Protein AF-X8DKA2-F1 (afdb_monomer_lite)

Structure (mmCIF, N/CA/C/O backbone):
data_AF-X8DKA2-F1
#
_entry.id   AF-X8DKA2-F1
#
loop_
_atom_site.group_PDB
_atom_site.id
_atom_site.type_symbol
_atom_site.label_atom_id
_atom_site.label_alt_id
_atom_site.label_comp_id
_atom_site.label_asym_id
_atom_site.label_entity_id
_atom_site.label_seq_id
_atom_site.pdbx_PDB_ins_code
_atom_site.Cartn_x
_atom_site.Cartn_y
_atom_site.Cartn_z
_atom_site.occupancy
_atom_site.B_iso_or_equiv
_atom_site.auth_seq_id
_atom_site.auth_comp_id
_atom_site.auth_asym_id
_atom_site.auth_atom_id
_atom_site.pdbx_PDB_model_num
ATOM 1 N N . MET A 1 1 ? -33.021 -3.475 -19.936 1.00 33.50 1 MET A N 1
ATOM 2 C CA . MET A 1 1 ? -32.962 -4.814 -19.317 1.00 33.50 1 MET A CA 1
ATOM 3 C C . MET A 1 1 ? -31.950 -4.747 -18.196 1.00 33.50 1 MET A C 1
ATOM 5 O O . MET A 1 1 ? -30.749 -4.706 -18.437 1.00 33.50 1 MET A O 1
ATOM 9 N N . ASP A 1 2 ? -32.489 -4.576 -16.997 1.00 37.44 2 ASP A N 1
ATOM 10 C CA . ASP A 1 2 ? -31.786 -4.347 -15.744 1.00 37.44 2 ASP A CA 1
ATOM 11 C C . ASP A 1 2 ? -30.852 -5.500 -15.390 1.00 37.44 2 ASP A C 1
ATOM 13 O O . ASP A 1 2 ? -31.272 -6.654 -15.352 1.00 37.44 2 ASP A O 1
ATOM 17 N N . ASN A 1 3 ? -29.599 -5.192 -15.051 1.00 30.30 3 ASN A N 1
ATOM 18 C CA . ASN A 1 3 ? -28.751 -6.140 -14.335 1.00 30.30 3 ASN A CA 1
ATOM 19 C C . ASN A 1 3 ? -28.216 -5.493 -13.056 1.00 30.30 3 ASN A C 1
ATOM 21 O O . ASN A 1 3 ? -27.060 -5.086 -12.933 1.00 30.30 3 ASN A O 1
ATOM 25 N N . CYS A 1 4 ? -29.140 -5.358 -12.106 1.00 29.28 4 CYS A N 1
ATOM 26 C CA . CYS A 1 4 ? -28.893 -5.007 -10.718 1.00 29.28 4 CYS A CA 1
ATOM 27 C C . CYS A 1 4 ? -28.077 -6.137 -10.062 1.00 29.28 4 CYS A C 1
ATOM 29 O O . CYS A 1 4 ? -28.626 -7.129 -9.578 1.00 29.28 4 CYS A O 1
ATOM 31 N N . MET A 1 5 ? -26.744 -6.018 -10.083 1.00 35.75 5 MET A N 1
ATOM 32 C CA . MET A 1 5 ? -25.854 -6.961 -9.405 1.00 35.75 5 MET A CA 1
ATOM 33 C C . MET A 1 5 ? -26.086 -6.910 -7.891 1.00 35.75 5 MET A C 1
ATOM 35 O O . MET A 1 5 ? -25.638 -5.997 -7.193 1.00 35.75 5 MET A O 1
ATOM 39 N N . ARG A 1 6 ? -26.736 -7.956 -7.371 1.00 33.06 6 ARG A N 1
ATOM 40 C CA . ARG A 1 6 ? -26.703 -8.332 -5.956 1.00 33.06 6 ARG A CA 1
ATOM 41 C C . ARG A 1 6 ? -25.248 -8.523 -5.522 1.00 33.06 6 ARG A C 1
ATOM 43 O O . ARG A 1 6 ? -24.623 -9.539 -5.807 1.00 33.06 6 ARG A O 1
ATOM 50 N N . LEU A 1 7 ? -24.722 -7.541 -4.797 1.00 35.91 7 LEU A N 1
ATOM 51 C CA . LEU A 1 7 ? -23.500 -7.676 -4.014 1.00 35.91 7 LEU A CA 1
ATOM 52 C C . LEU A 1 7 ? -23.783 -8.643 -2.858 1.00 35.91 7 LEU A C 1
ATOM 54 O O . LEU A 1 7 ? -24.445 -8.291 -1.882 1.00 35.91 7 LEU A O 1
ATOM 58 N N . SER A 1 8 ? -23.299 -9.876 -2.977 1.00 31.53 8 SER A N 1
ATOM 59 C CA . SER A 1 8 ? -23.297 -10.857 -1.894 1.00 31.53 8 SER A CA 1
ATOM 60 C C . SER A 1 8 ? -22.541 -10.288 -0.687 1.00 31.53 8 SER A C 1
ATOM 62 O O . SER A 1 8 ? -21.339 -10.021 -0.760 1.00 31.53 8 SER A O 1
ATOM 64 N N . ARG A 1 9 ? -23.263 -10.078 0.421 1.00 34.72 9 ARG A N 1
ATOM 65 C CA . ARG A 1 9 ? -22.723 -9.734 1.744 1.00 34.72 9 ARG A CA 1
ATOM 66 C C . ARG A 1 9 ? -21.756 -10.835 2.185 1.00 34.72 9 ARG A C 1
ATOM 68 O O . ARG A 1 9 ? -22.188 -11.859 2.698 1.00 34.72 9 ARG A O 1
ATOM 75 N N . VAL A 1 10 ? -20.454 -10.619 2.027 1.00 34.41 10 VAL A N 1
ATOM 76 C CA . VAL A 1 10 ? -19.468 -11.357 2.822 1.00 34.41 10 VAL A CA 1
ATOM 77 C C . VAL A 1 10 ? -19.514 -10.745 4.218 1.00 34.41 10 VAL A C 1
ATOM 79 O O . VAL A 1 10 ? -19.109 -9.598 4.414 1.00 34.41 10 VAL A O 1
ATOM 82 N N . ALA A 1 11 ? -20.098 -11.469 5.169 1.00 30.94 11 ALA A N 1
ATOM 83 C CA . ALA A 1 11 ? -20.058 -11.104 6.576 1.00 30.94 11 ALA A CA 1
ATOM 84 C C . ALA A 1 11 ? -18.625 -11.320 7.076 1.00 30.94 11 ALA A C 1
ATOM 86 O O . ALA A 1 11 ? -18.237 -12.429 7.426 1.00 30.94 11 ALA A O 1
ATOM 87 N N . VAL A 1 12 ? -17.812 -10.263 7.053 1.00 43.12 12 VAL A N 1
ATOM 88 C CA . VAL A 1 12 ? -16.503 -10.282 7.708 1.00 43.12 12 VAL A CA 1
ATOM 89 C C . VAL A 1 12 ? -16.760 -10.241 9.212 1.00 43.12 12 VAL A C 1
ATOM 91 O O . VAL A 1 12 ? -17.165 -9.214 9.761 1.00 43.12 12 VAL A O 1
ATOM 94 N N . MET A 1 13 ? -16.588 -11.386 9.868 1.00 31.92 13 MET A N 1
ATOM 95 C CA . MET A 1 13 ? -16.589 -11.501 11.321 1.00 31.92 13 MET A CA 1
ATOM 96 C C . MET A 1 13 ? -15.331 -10.794 11.840 1.00 31.92 13 MET A C 1
ATOM 98 O O . MET A 1 13 ? -14.225 -11.303 11.709 1.00 31.92 13 MET A O 1
ATOM 102 N N . LEU A 1 14 ? -15.494 -9.562 12.330 1.00 42.81 14 LEU A N 1
ATOM 103 C CA . LEU A 1 14 ? -14.400 -8.776 12.909 1.00 42.81 14 LEU A CA 1
ATOM 104 C C . LEU A 1 14 ? -14.089 -9.304 14.326 1.00 42.81 14 LEU A C 1
ATOM 106 O O . LEU A 1 14 ? -15.042 -9.357 15.122 1.00 42.81 14 LEU A O 1
ATOM 110 N N . PRO A 1 15 ? -12.829 -9.675 14.630 1.00 37.41 15 PRO A N 1
ATOM 111 C CA . PRO A 1 15 ? -12.414 -10.221 15.927 1.00 37.41 15 PRO A CA 1
ATOM 112 C C . PRO A 1 15 ? -12.551 -9.207 17.082 1.00 37.41 15 PRO A C 1
ATOM 114 O O . PRO A 1 15 ? -12.899 -8.042 16.865 1.00 37.41 15 PRO A O 1
ATOM 1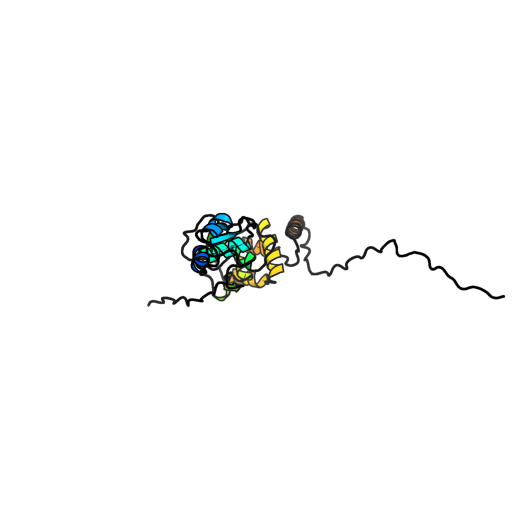17 N N . ALA A 1 16 ? -12.412 -9.703 18.316 1.00 43.16 16 ALA A N 1
ATOM 118 C CA . ALA A 1 16 ? -12.523 -8.938 19.559 1.00 43.16 16 ALA A CA 1
ATOM 119 C C . ALA A 1 16 ? -11.255 -8.102 19.786 1.00 43.16 16 ALA A C 1
ATOM 121 O O . ALA A 1 16 ? -10.154 -8.625 19.669 1.00 43.16 16 ALA A O 1
ATOM 122 N N . VAL A 1 17 ? -11.407 -6.816 20.117 1.00 48.72 17 VAL A N 1
ATOM 123 C CA . VAL A 1 17 ? -10.289 -5.860 20.195 1.00 48.72 17 VAL A CA 1
ATOM 124 C C . VAL A 1 17 ? -9.323 -6.235 21.331 1.00 48.72 17 VAL A C 1
ATOM 126 O O . VAL A 1 17 ? -9.557 -5.900 22.487 1.00 48.72 17 VAL A O 1
ATOM 129 N N . GLY A 1 18 ? -8.217 -6.906 20.999 1.00 39.66 18 GLY A N 1
ATOM 130 C CA . GLY A 1 18 ? -7.099 -7.191 21.901 1.00 39.66 18 GLY A CA 1
ATOM 131 C C . GLY A 1 18 ? -5.752 -7.082 21.178 1.00 39.66 18 GLY A C 1
ATOM 132 O O . GLY A 1 18 ? -5.619 -7.568 20.0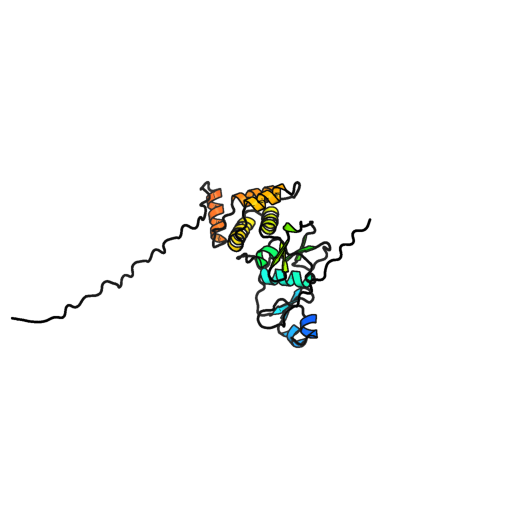59 1.00 39.66 18 GLY A O 1
ATOM 133 N N . GLY A 1 19 ? -4.773 -6.419 21.811 1.00 46.66 19 GLY A N 1
ATOM 134 C CA . GLY A 1 19 ? -3.342 -6.344 21.447 1.00 46.66 19 GLY A CA 1
ATOM 135 C C . GLY A 1 19 ? -2.981 -5.719 20.090 1.00 46.66 19 GLY A C 1
ATOM 136 O O . GLY A 1 19 ? -2.335 -4.674 20.040 1.00 46.66 19 GLY A O 1
ATOM 137 N N . ASP A 1 20 ? -3.438 -6.331 18.999 1.00 56.00 20 ASP A N 1
ATOM 138 C CA . ASP A 1 20 ? -3.003 -6.072 17.620 1.00 56.00 20 ASP A CA 1
ATOM 139 C C . ASP A 1 20 ? -4.164 -5.897 16.619 1.00 56.00 20 ASP A C 1
ATOM 141 O O . ASP A 1 20 ? -3.937 -5.648 15.433 1.00 56.00 20 ASP A O 1
ATOM 145 N N . ASP A 1 21 ? -5.418 -5.946 17.084 1.00 74.19 21 ASP A N 1
ATOM 146 C CA . ASP A 1 21 ? -6.636 -5.801 16.264 1.00 74.19 21 ASP A CA 1
ATOM 147 C C . ASP A 1 21 ? -6.987 -4.338 15.922 1.00 74.19 21 ASP A C 1
ATOM 149 O O . ASP A 1 21 ? -8.147 -3.920 15.877 1.00 74.19 21 ASP A O 1
ATOM 153 N N . TRP A 1 22 ? -5.967 -3.523 15.665 1.00 83.00 22 TRP A N 1
ATOM 154 C CA . TRP A 1 22 ? -6.112 -2.150 15.195 1.00 83.00 22 TRP A CA 1
ATOM 155 C C . TRP A 1 22 ? -5.598 -2.009 13.751 1.00 83.00 22 TRP A C 1
ATOM 157 O O . TRP A 1 22 ? -4.660 -2.688 13.321 1.00 83.00 22 TRP A O 1
ATOM 167 N N . PRO A 1 23 ? -6.195 -1.118 12.945 1.00 93.38 23 PRO A N 1
ATOM 168 C CA . PRO A 1 23 ? -7.286 -0.199 13.280 1.00 93.38 23 PRO A CA 1
ATOM 169 C C . PRO A 1 23 ? -8.643 -0.903 13.449 1.00 93.38 23 PRO A C 1
ATOM 171 O O . PRO A 1 23 ? -8.869 -1.945 12.842 1.00 93.38 23 PRO A O 1
ATOM 174 N N . PHE A 1 24 ? -9.560 -0.305 14.218 1.00 93.69 24 PHE A N 1
ATOM 175 C CA . PHE A 1 24 ? -10.912 -0.843 14.457 1.00 93.69 24 PHE A CA 1
ATOM 176 C C . PHE A 1 24 ? -12.007 0.232 14.379 1.00 93.69 24 PHE A C 1
ATOM 178 O O . PHE A 1 24 ? -11.736 1.435 14.342 1.00 93.69 24 PHE A O 1
ATOM 185 N N . LEU A 1 25 ? -13.270 -0.208 14.350 1.00 95.50 25 LEU A N 1
ATOM 186 C CA . LEU A 1 25 ? -14.445 0.666 14.326 1.00 95.50 25 LEU A CA 1
ATOM 187 C C . LEU A 1 25 ? -14.895 1.031 15.748 1.00 95.50 25 LEU A C 1
ATOM 189 O O . LEU A 1 25 ? -15.423 0.178 16.460 1.00 95.50 25 LEU A O 1
ATOM 193 N N . GLY A 1 26 ? -14.772 2.306 16.130 1.00 93.56 26 GLY A N 1
ATOM 194 C CA . GLY A 1 26 ? -15.030 2.771 17.504 1.00 93.56 26 GLY A CA 1
ATOM 195 C C . GLY A 1 26 ? -16.437 2.436 18.006 1.00 93.56 26 GLY A C 1
ATOM 196 O O . GLY A 1 26 ? -16.596 1.756 19.014 1.00 93.56 26 GLY A O 1
ATOM 197 N N . ARG A 1 27 ? -17.475 2.800 17.239 1.00 93.75 27 ARG A N 1
ATOM 198 C CA . ARG A 1 27 ? -18.880 2.480 17.568 1.00 93.75 27 ARG A CA 1
ATOM 199 C C . ARG A 1 27 ? -19.141 0.986 17.743 1.00 93.75 27 ARG A C 1
ATOM 201 O O . ARG A 1 27 ? -20.010 0.609 18.518 1.00 93.75 27 ARG A O 1
ATOM 208 N N . GLN A 1 28 ? -18.454 0.137 16.980 1.00 93.38 28 GLN A N 1
ATOM 209 C CA . GLN A 1 28 ? -18.655 -1.306 17.067 1.00 93.38 28 GLN A CA 1
ATOM 210 C C . GLN A 1 28 ? -17.990 -1.878 18.318 1.00 93.38 28 GLN A C 1
ATOM 212 O O . GLN A 1 28 ? -18.618 -2.697 18.979 1.00 93.38 28 GLN A O 1
ATOM 217 N N . ALA A 1 29 ? -16.774 -1.428 18.634 1.00 92.38 29 ALA A N 1
ATOM 218 C CA . ALA A 1 29 ? -16.045 -1.838 19.830 1.00 92.38 29 ALA A CA 1
ATOM 219 C C . ALA A 1 29 ? -16.788 -1.415 21.111 1.00 92.38 29 ALA A C 1
ATOM 221 O O . ALA A 1 29 ? -17.024 -2.245 21.983 1.00 92.38 29 ALA A O 1
ATOM 222 N N . VAL A 1 30 ? -17.285 -0.172 21.163 1.00 93.69 30 VAL A N 1
ATOM 223 C CA . VAL A 1 30 ? -18.099 0.322 22.291 1.00 93.69 30 VAL A CA 1
ATOM 224 C C . VAL A 1 30 ? -19.399 -0.466 22.435 1.00 93.69 30 VAL A C 1
ATOM 226 O O . VAL A 1 30 ? -19.721 -0.941 23.518 1.00 93.69 30 VAL A O 1
ATOM 229 N N . ARG A 1 31 ? -20.136 -0.685 21.337 1.00 93.81 31 ARG A N 1
ATOM 230 C CA . ARG A 1 31 ? -21.397 -1.446 21.374 1.00 93.81 31 ARG A CA 1
ATOM 231 C C . ARG A 1 31 ? -21.205 -2.900 21.822 1.00 93.81 31 ARG A C 1
ATOM 233 O O . ARG A 1 31 ? -22.138 -3.491 22.351 1.00 93.81 31 ARG A O 1
ATOM 240 N N . ARG A 1 32 ? -20.039 -3.495 21.554 1.00 91.81 32 ARG A N 1
ATOM 241 C CA . ARG A 1 32 ? -19.695 -4.858 21.988 1.00 91.81 32 ARG A CA 1
ATOM 242 C C . ARG A 1 32 ? -19.234 -4.930 23.445 1.00 91.81 32 ARG A C 1
ATOM 244 O O . ARG A 1 32 ? -19.197 -6.026 23.985 1.00 91.81 32 ARG A O 1
ATOM 251 N N . GLY A 1 33 ? -18.925 -3.793 24.068 1.00 90.88 33 GLY A N 1
ATOM 252 C CA . GLY A 1 33 ? -18.338 -3.743 25.405 1.00 90.88 33 GLY A CA 1
ATOM 253 C C . GLY A 1 33 ? -16.837 -4.047 25.433 1.00 90.88 33 GLY A C 1
ATOM 254 O O . GLY A 1 33 ? -16.290 -4.202 26.518 1.00 90.88 33 GLY A O 1
ATOM 255 N N . ASP A 1 34 ? -16.168 -4.103 24.273 1.00 90.06 34 ASP A N 1
ATOM 256 C CA . ASP A 1 34 ? -14.724 -4.375 24.183 1.00 90.06 34 ASP A CA 1
ATOM 257 C C . ASP A 1 34 ? -13.908 -3.226 24.812 1.00 90.06 34 ASP A C 1
ATOM 259 O O . ASP A 1 34 ? -12.857 -3.441 25.411 1.00 90.06 34 ASP A O 1
ATOM 263 N N . ILE A 1 35 ? -14.408 -1.991 24.673 1.00 90.69 35 ILE A N 1
ATOM 264 C CA . ILE A 1 35 ? -13.863 -0.763 25.266 1.00 90.69 35 ILE A CA 1
ATOM 265 C C . ILE A 1 35 ? -15.009 0.189 25.629 1.00 90.69 35 ILE A C 1
ATOM 267 O O . ILE A 1 35 ? -16.042 0.217 24.960 1.00 90.69 35 ILE A O 1
ATOM 271 N N . SER A 1 36 ? -14.819 1.021 26.648 1.00 92.75 36 SER A N 1
ATOM 272 C CA . SER A 1 36 ? -15.740 2.118 26.977 1.00 92.75 36 SER A CA 1
ATOM 273 C C . SER A 1 36 ? -15.510 3.357 26.101 1.00 92.75 36 SER A C 1
ATOM 275 O O . SER A 1 36 ? -14.445 3.527 25.503 1.00 92.75 36 SER A O 1
ATOM 277 N N . GLU A 1 37 ? -16.488 4.268 26.057 1.00 92.19 37 GLU A N 1
ATOM 278 C CA . GLU A 1 37 ? -16.333 5.572 25.386 1.00 92.19 37 GLU A CA 1
ATOM 279 C C . GLU A 1 37 ? -15.181 6.390 25.985 1.00 92.19 37 GLU A C 1
ATOM 281 O O . GLU A 1 37 ? -14.384 6.968 25.248 1.00 92.19 37 GLU A O 1
ATOM 286 N N . TYR A 1 38 ? -15.029 6.350 27.313 1.00 92.38 38 TYR A N 1
ATOM 287 C CA . TYR A 1 38 ? -13.921 6.999 28.012 1.00 92.38 38 TYR A CA 1
ATOM 288 C C . TYR A 1 38 ? -12.558 6.437 27.580 1.00 92.38 38 TYR A C 1
ATOM 290 O O . TYR A 1 38 ? -11.641 7.200 27.283 1.00 92.38 38 TYR A O 1
ATOM 298 N N . GLN A 1 39 ? -12.419 5.108 27.487 1.00 91.56 39 GLN A N 1
ATOM 299 C CA . GLN A 1 39 ? -11.187 4.482 26.986 1.00 91.56 39 GLN A CA 1
ATOM 300 C C . GLN A 1 39 ? -10.917 4.855 25.525 1.00 91.56 39 GLN A C 1
ATOM 302 O O . GLN A 1 39 ? -9.777 5.155 25.173 1.00 91.56 39 GLN A O 1
ATOM 307 N N . LEU A 1 40 ? -11.953 4.889 24.678 1.00 92.38 40 LEU A N 1
ATOM 308 C CA . LEU A 1 40 ? -11.833 5.296 23.277 1.00 92.38 40 LEU A CA 1
ATOM 309 C C . LEU A 1 40 ? -11.261 6.717 23.144 1.00 92.38 40 LEU A C 1
ATOM 311 O O . LEU A 1 40 ? -10.393 6.951 22.305 1.00 92.38 40 LEU A O 1
ATOM 315 N N . GLU A 1 41 ? -11.717 7.654 23.972 1.00 92.38 41 GLU A N 1
ATOM 316 C CA . GLU A 1 41 ? -11.229 9.037 23.977 1.00 92.38 41 GLU A CA 1
ATOM 317 C C . GLU A 1 41 ? -9.825 9.167 24.588 1.00 92.38 41 GLU A C 1
ATOM 319 O O . GLU A 1 41 ? -8.961 9.885 24.064 1.00 92.38 41 GLU A O 1
ATOM 324 N N . LYS A 1 42 ? -9.571 8.455 25.688 1.00 93.00 42 LYS A N 1
ATOM 325 C CA . LYS A 1 42 ? -8.316 8.536 26.437 1.00 93.00 42 LYS A CA 1
ATOM 326 C C . LYS A 1 42 ? -7.149 7.895 25.691 1.00 93.00 42 LYS A C 1
ATOM 328 O O . LYS A 1 42 ? -6.114 8.547 25.530 1.00 93.00 42 LYS A O 1
ATOM 333 N N . ASP A 1 43 ? -7.325 6.678 25.185 1.00 92.62 43 ASP A N 1
ATOM 334 C CA . ASP A 1 43 ? -6.216 5.819 24.749 1.00 92.62 43 ASP A CA 1
ATOM 335 C C . ASP A 1 43 ? -6.068 5.739 23.220 1.00 92.62 43 ASP A C 1
ATOM 337 O O . ASP A 1 43 ? -5.005 5.369 22.712 1.00 92.62 43 ASP A O 1
ATOM 341 N N . TYR A 1 44 ? -7.090 6.155 22.463 1.00 94.88 44 TYR A N 1
ATOM 342 C CA . TYR A 1 44 ? -7.121 6.024 21.004 1.00 94.88 44 TYR A CA 1
ATOM 343 C C . TYR A 1 44 ? -7.280 7.369 20.287 1.00 94.88 44 TYR A C 1
ATOM 345 O O . TYR A 1 44 ? -7.795 8.348 20.820 1.00 94.88 44 TYR A O 1
ATOM 353 N N . ARG A 1 45 ? -6.824 7.426 19.034 1.00 94.69 45 ARG A N 1
ATOM 354 C CA . ARG A 1 45 ? -7.035 8.558 18.120 1.00 94.69 45 ARG A CA 1
ATOM 355 C C . ARG A 1 45 ? -7.754 8.099 16.863 1.00 94.69 45 ARG A C 1
ATOM 357 O O . ARG A 1 45 ? -7.506 7.002 16.360 1.00 94.69 45 ARG A O 1
ATOM 364 N N . ALA A 1 46 ? -8.619 8.957 16.335 1.00 94.56 46 ALA A N 1
ATOM 365 C CA . ALA A 1 46 ? -9.278 8.704 15.065 1.00 94.56 46 ALA A CA 1
ATOM 366 C C . ALA A 1 46 ? -8.300 8.929 13.900 1.00 94.56 46 ALA A C 1
ATOM 368 O O . ALA A 1 46 ? -7.675 9.982 13.807 1.00 94.56 46 ALA A O 1
ATOM 369 N N . VAL A 1 47 ? -8.195 7.949 12.999 1.00 94.19 47 VAL A N 1
ATOM 370 C CA . VAL A 1 47 ? -7.496 8.092 11.705 1.00 94.19 47 VAL A CA 1
ATOM 371 C C . VAL A 1 47 ? -8.465 8.623 10.653 1.00 94.19 47 VAL A C 1
ATOM 373 O O . VAL A 1 47 ? -8.160 9.546 9.908 1.00 94.19 47 VAL A O 1
ATOM 376 N N . TYR A 1 48 ? -9.670 8.054 10.636 1.00 94.50 48 TYR A N 1
ATOM 377 C CA . TYR A 1 48 ? -10.807 8.501 9.840 1.00 94.50 48 TYR A CA 1
ATOM 378 C C . TYR A 1 48 ? -12.057 8.479 10.716 1.00 94.50 48 TYR A C 1
ATOM 380 O O . TYR A 1 48 ? -12.047 7.944 11.827 1.00 94.50 48 TYR A O 1
ATOM 388 N N . ARG A 1 49 ? -13.173 9.022 10.215 1.00 92.81 49 ARG A N 1
ATOM 389 C CA . ARG A 1 49 ? -14.443 8.999 10.951 1.00 92.81 49 ARG A CA 1
ATOM 390 C C . ARG A 1 49 ? -14.779 7.571 11.397 1.00 92.81 49 ARG A C 1
ATOM 392 O O . ARG A 1 49 ? -14.944 6.691 10.556 1.00 92.81 49 ARG A O 1
ATOM 399 N N . ASN A 1 50 ? -14.942 7.389 12.708 1.00 94.56 50 ASN A N 1
ATOM 400 C CA . ASN A 1 50 ? -15.250 6.114 13.360 1.00 94.56 50 ASN A CA 1
ATOM 401 C C . ASN A 1 50 ? -14.162 5.021 13.240 1.00 94.56 50 ASN A C 1
ATOM 403 O O . ASN A 1 50 ? -14.452 3.867 13.536 1.00 94.56 50 ASN A O 1
ATOM 407 N N . VAL A 1 51 ? -12.933 5.347 12.828 1.00 96.25 51 VAL A N 1
ATOM 408 C CA . VAL A 1 51 ? -11.825 4.385 12.714 1.00 96.25 51 VAL A CA 1
ATOM 409 C C . VAL A 1 51 ? -10.674 4.819 13.608 1.00 96.25 51 VAL A C 1
ATOM 411 O O . VAL A 1 51 ? -10.137 5.911 13.420 1.00 96.25 51 VAL A O 1
ATOM 414 N N . TYR A 1 52 ? -10.290 3.964 14.550 1.00 95.19 52 TYR A N 1
ATOM 415 C CA . TYR A 1 52 ? -9.385 4.315 15.641 1.00 95.19 52 TYR A CA 1
ATOM 416 C C . TYR A 1 52 ? -8.133 3.443 15.676 1.00 95.19 52 TYR A C 1
ATOM 418 O O . TYR A 1 52 ? -8.150 2.281 15.265 1.00 95.19 52 TYR A O 1
ATOM 426 N N . VAL A 1 53 ? -7.053 4.037 16.182 1.00 94.50 53 VAL A N 1
ATOM 427 C CA . VAL A 1 53 ? -5.775 3.383 16.498 1.00 94.50 53 VAL A CA 1
ATOM 428 C C . VAL A 1 53 ? -5.283 3.844 17.874 1.00 94.50 53 VAL A C 1
ATOM 430 O O . VAL A 1 53 ? -5.636 4.955 18.283 1.00 94.50 53 VAL A O 1
ATOM 433 N N . PRO A 1 54 ? -4.463 3.050 18.583 1.00 93.25 54 PRO A N 1
ATOM 434 C CA . PRO A 1 54 ? -3.831 3.489 19.827 1.00 93.25 54 PRO A CA 1
ATOM 435 C C . PRO A 1 54 ? -3.003 4.766 19.624 1.00 93.25 54 PRO A C 1
ATOM 437 O O . PRO A 1 54 ? -2.326 4.916 18.601 1.00 93.25 54 PRO A O 1
ATOM 440 N N . LYS A 1 55 ? -3.031 5.697 20.587 1.00 91.75 55 LYS A N 1
ATOM 441 C CA . LYS A 1 55 ? -2.298 6.977 20.487 1.00 91.75 55 LYS A CA 1
ATOM 442 C C . LYS A 1 55 ? -0.781 6.792 20.426 1.00 91.75 55 LYS A C 1
ATOM 444 O O . LYS A 1 55 ? -0.104 7.576 19.766 1.00 91.75 55 LYS A O 1
ATOM 449 N N . GLN A 1 56 ? -0.269 5.762 21.092 1.00 87.81 56 GLN A N 1
ATOM 450 C CA . GLN A 1 56 ? 1.161 5.498 21.246 1.00 87.81 56 GLN A CA 1
ATOM 451 C C . GLN A 1 56 ? 1.774 4.819 20.012 1.00 87.81 56 GLN A C 1
ATOM 453 O O . GLN A 1 56 ? 2.992 4.830 19.863 1.00 87.81 56 GLN A O 1
ATOM 458 N N . GLN A 1 57 ? 0.953 4.252 19.118 1.00 85.12 57 GLN A N 1
ATOM 459 C CA . GLN A 1 57 ? 1.450 3.505 17.964 1.00 85.12 57 GLN A CA 1
ATOM 460 C C . GLN A 1 57 ? 1.625 4.404 16.730 1.00 85.12 57 GLN A C 1
ATOM 462 O O . GLN A 1 57 ? 0.682 5.116 16.347 1.00 85.12 57 GLN A O 1
ATOM 467 N N . PRO A 1 58 ? 2.796 4.380 16.062 1.00 86.38 58 PRO A N 1
ATOM 468 C CA . PRO A 1 58 ? 2.985 5.098 14.810 1.00 86.38 58 PRO A CA 1
ATOM 469 C C . PRO A 1 58 ? 2.076 4.518 13.721 1.00 86.38 58 PRO A C 1
ATOM 471 O O . PRO A 1 58 ? 1.852 3.309 13.634 1.00 86.38 58 PRO A O 1
ATOM 474 N N . LEU A 1 59 ? 1.539 5.389 12.866 1.00 90.12 59 LEU A N 1
ATOM 475 C CA . LEU A 1 59 ? 0.768 4.945 11.711 1.00 90.12 59 LEU A CA 1
ATOM 476 C C . LEU A 1 59 ? 1.728 4.415 10.654 1.00 90.12 59 LEU A C 1
ATOM 478 O O . LEU A 1 59 ? 2.535 5.175 10.143 1.00 90.12 59 LEU A O 1
ATOM 482 N N . SER A 1 60 ? 1.617 3.132 10.312 1.00 94.19 60 SER A N 1
ATOM 483 C CA . SER A 1 60 ? 2.282 2.555 9.140 1.00 94.19 60 SER A CA 1
ATOM 484 C C . SER A 1 60 ? 1.406 2.691 7.886 1.00 94.19 60 SER A C 1
ATOM 486 O O . SER A 1 60 ? 0.185 2.857 7.987 1.00 94.19 60 SER A O 1
ATOM 488 N N . ALA A 1 61 ? 1.995 2.530 6.695 1.00 95.69 61 ALA A N 1
ATOM 489 C CA . ALA A 1 61 ? 1.234 2.452 5.443 1.00 95.69 61 ALA A CA 1
ATOM 490 C C . ALA A 1 61 ? 0.182 1.322 5.474 1.00 95.69 61 ALA A C 1
ATOM 492 O O . ALA A 1 61 ? -0.943 1.502 5.008 1.00 95.69 61 ALA A O 1
ATOM 493 N N . LEU A 1 62 ? 0.512 0.181 6.093 1.00 95.81 62 LEU A N 1
ATOM 494 C CA . LEU A 1 62 ? -0.412 -0.941 6.277 1.00 95.81 62 LEU A CA 1
ATOM 495 C C . LEU A 1 62 ? -1.581 -0.564 7.194 1.00 95.81 62 LEU A C 1
ATOM 497 O O . LEU A 1 62 ? -2.739 -0.817 6.861 1.00 95.81 62 LEU A O 1
ATOM 501 N N . THR A 1 63 ? -1.297 0.075 8.329 1.00 95.25 63 THR A N 1
ATOM 502 C CA . THR A 1 63 ? -2.323 0.543 9.271 1.00 95.25 63 THR A CA 1
ATOM 503 C C . THR A 1 63 ? -3.246 1.560 8.603 1.00 95.25 63 THR A C 1
ATOM 505 O O . THR A 1 63 ? -4.466 1.454 8.724 1.00 95.25 63 THR A O 1
ATOM 508 N N . ARG A 1 64 ? -2.693 2.506 7.836 1.00 96.31 64 ARG A N 1
ATOM 509 C CA . ARG A 1 64 ? -3.467 3.511 7.095 1.00 96.31 64 ARG A CA 1
ATOM 510 C C . ARG A 1 64 ? -4.350 2.869 6.019 1.00 96.31 64 ARG A C 1
ATOM 512 O O . ARG A 1 64 ? -5.531 3.200 5.918 1.00 96.31 64 ARG A O 1
ATOM 519 N N . ALA A 1 65 ? -3.824 1.889 5.283 1.00 96.81 65 ALA A N 1
ATOM 520 C CA . ALA A 1 65 ? -4.578 1.120 4.294 1.00 96.81 65 ALA A CA 1
ATOM 521 C C . ALA A 1 65 ? -5.754 0.352 4.926 1.00 96.81 65 ALA A C 1
ATOM 523 O O . ALA A 1 65 ? -6.893 0.459 4.463 1.00 96.81 65 ALA A O 1
ATOM 524 N N . ARG A 1 66 ? -5.513 -0.362 6.036 1.00 96.44 66 ARG A N 1
ATOM 525 C CA . ARG A 1 66 ? -6.564 -1.049 6.809 1.00 96.44 66 ARG A CA 1
ATOM 526 C C . ARG A 1 66 ? -7.622 -0.069 7.317 1.00 96.44 66 ARG A C 1
ATOM 528 O O . ARG A 1 66 ? -8.817 -0.336 7.196 1.00 96.44 66 ARG A O 1
ATOM 535 N N . ALA A 1 67 ? -7.195 1.087 7.824 1.00 96.06 67 ALA A N 1
ATOM 536 C CA . ALA A 1 67 ? -8.095 2.105 8.351 1.00 96.06 67 ALA A CA 1
ATOM 537 C C . ALA A 1 67 ? -9.015 2.656 7.254 1.00 96.06 67 ALA A C 1
ATOM 539 O O . ALA A 1 67 ? -10.220 2.801 7.462 1.00 96.06 67 ALA A O 1
ATOM 540 N N . ALA A 1 68 ? -8.470 2.907 6.063 1.00 96.19 68 ALA A N 1
ATOM 541 C CA . ALA A 1 68 ? -9.232 3.395 4.920 1.00 96.19 68 ALA A CA 1
ATOM 542 C C . ALA A 1 68 ? -10.224 2.342 4.399 1.00 96.19 68 ALA A C 1
ATOM 544 O O . ALA A 1 68 ? -11.357 2.672 4.036 1.00 96.19 68 ALA A O 1
ATOM 545 N N . TRP A 1 69 ? -9.840 1.063 4.414 1.00 96.56 69 TRP A N 1
ATOM 546 C CA . TRP A 1 69 ? -10.742 -0.034 4.072 1.00 96.56 69 TRP A CA 1
ATOM 547 C C . TRP A 1 69 ? -11.914 -0.147 5.059 1.00 96.56 69 TRP A C 1
ATOM 549 O O . TRP A 1 69 ? -13.068 -0.221 4.624 1.00 96.56 69 TRP A O 1
ATOM 559 N N . LEU A 1 70 ? -11.658 -0.060 6.370 1.00 95.94 70 LEU A N 1
ATOM 560 C CA . LEU A 1 70 ? -12.710 -0.027 7.396 1.00 95.94 70 LEU A CA 1
ATOM 561 C C . LEU A 1 70 ? -13.620 1.194 7.252 1.00 95.94 70 LEU A C 1
ATOM 563 O O . LEU A 1 70 ? -14.842 1.055 7.293 1.00 95.94 70 LEU A O 1
ATOM 567 N N . TRP A 1 71 ? -13.043 2.373 7.008 1.00 95.06 71 TRP A N 1
ATOM 568 C CA . TRP A 1 71 ? -13.800 3.598 6.738 1.00 95.06 71 TRP A CA 1
ATOM 569 C C . TRP A 1 71 ? -14.734 3.437 5.529 1.00 95.06 71 TRP A C 1
ATOM 571 O O . TRP A 1 71 ? -15.871 3.907 5.548 1.00 95.06 71 TRP A O 1
ATOM 581 N N . SER A 1 72 ? -14.301 2.699 4.501 1.00 93.94 72 SER A N 1
ATOM 582 C CA . SER A 1 72 ? -15.127 2.380 3.329 1.00 93.94 72 SER A CA 1
ATOM 583 C C . SER A 1 72 ? -16.269 1.385 3.609 1.00 93.94 72 SER A C 1
ATOM 585 O O . SER A 1 72 ? -17.008 1.013 2.693 1.00 93.94 72 SER A O 1
ATOM 587 N N . GLY A 1 73 ? -16.405 0.917 4.854 1.00 92.62 73 GLY A N 1
ATOM 588 C CA . GLY A 1 73 ? -17.356 -0.114 5.259 1.00 92.62 73 GLY A CA 1
ATOM 589 C C . GLY A 1 73 ? -16.960 -1.517 4.799 1.00 92.62 73 GLY A C 1
ATOM 590 O O . GLY A 1 73 ? -17.838 -2.357 4.610 1.00 92.62 73 GLY A O 1
ATOM 591 N N . GLY A 1 74 ? -15.669 -1.753 4.546 1.00 92.50 74 GLY A N 1
ATOM 592 C CA . GLY A 1 74 ? -15.138 -3.045 4.107 1.00 92.50 74 GLY A CA 1
ATOM 593 C C . GLY A 1 74 ? -15.463 -3.426 2.657 1.00 92.50 74 GLY A C 1
ATOM 594 O O . GLY A 1 74 ? -15.335 -4.589 2.280 1.00 92.50 74 GLY A O 1
ATOM 595 N N . ARG A 1 75 ? -15.921 -2.473 1.831 1.00 91.00 75 ARG A N 1
ATOM 596 C CA . ARG A 1 75 ? -16.399 -2.745 0.459 1.00 91.00 75 ARG A CA 1
ATOM 597 C C . ARG A 1 75 ? -15.459 -2.260 -0.637 1.00 91.00 75 ARG A C 1
ATOM 599 O O . ARG A 1 75 ? -15.527 -2.777 -1.751 1.00 91.00 75 ARG A O 1
ATOM 606 N N . ALA A 1 76 ? -14.626 -1.258 -0.360 1.00 94.38 76 ALA A N 1
ATOM 607 C CA . ALA A 1 76 ? -13.672 -0.773 -1.349 1.00 94.38 76 ALA A CA 1
ATOM 608 C C . ALA A 1 76 ? -12.576 -1.814 -1.610 1.00 94.38 76 ALA A C 1
ATOM 610 O O . ALA A 1 76 ? -12.294 -2.670 -0.771 1.00 94.38 76 ALA A O 1
ATOM 611 N N . THR A 1 77 ? -11.954 -1.718 -2.782 1.00 97.31 77 THR A N 1
ATOM 612 C CA . THR A 1 77 ? -10.759 -2.504 -3.110 1.00 97.31 77 THR A CA 1
ATOM 613 C C . THR A 1 77 ? -9.535 -1.615 -2.920 1.00 97.31 77 THR A C 1
ATOM 615 O O . THR A 1 77 ? -9.491 -0.532 -3.500 1.00 97.31 77 THR A O 1
ATOM 618 N N . LEU A 1 78 ? -8.568 -2.024 -2.096 1.00 98.00 78 LEU A N 1
ATOM 619 C CA . LEU A 1 78 ? -7.304 -1.291 -1.971 1.00 98.00 78 LEU A CA 1
ATOM 620 C C . LEU A 1 78 ? -6.512 -1.395 -3.276 1.00 98.00 78 LEU A C 1
ATOM 622 O O . LEU A 1 78 ? -6.520 -2.443 -3.920 1.00 98.00 78 LEU A O 1
ATOM 626 N N . THR A 1 79 ? -5.802 -0.330 -3.634 1.00 97.88 79 THR A N 1
ATOM 627 C CA . THR A 1 79 ? -4.964 -0.266 -4.840 1.00 97.88 79 THR A CA 1
ATOM 628 C C . THR A 1 79 ? -3.627 0.406 -4.532 1.00 97.88 79 THR A C 1
ATOM 630 O O . THR A 1 79 ? -3.438 0.914 -3.425 1.00 97.88 79 THR A O 1
ATOM 633 N N . GLY A 1 80 ? -2.698 0.419 -5.492 1.00 96.94 80 GLY A N 1
ATOM 634 C CA . GLY A 1 80 ? -1.468 1.215 -5.407 1.00 96.94 80 GLY A CA 1
ATOM 635 C C . GLY A 1 80 ? -0.658 0.921 -4.142 1.00 96.94 80 GLY A C 1
ATOM 636 O O . GLY A 1 80 ? -0.493 -0.241 -3.764 1.00 96.94 80 GLY A O 1
ATOM 637 N N . LEU A 1 81 ? -0.195 1.964 -3.450 1.00 97.88 81 LEU A N 1
ATOM 638 C CA . LEU A 1 81 ? 0.622 1.803 -2.240 1.00 97.88 81 LEU A CA 1
ATOM 639 C C . LEU A 1 81 ? -0.135 1.116 -1.093 1.00 97.88 81 LEU A C 1
ATOM 641 O O . LEU A 1 81 ? 0.467 0.403 -0.294 1.00 97.88 81 LEU A O 1
ATOM 645 N N . SER A 1 82 ? -1.461 1.265 -1.023 1.00 98.31 82 SER A N 1
ATOM 646 C CA . SER A 1 82 ? -2.275 0.583 -0.007 1.00 98.31 82 SER A CA 1
ATOM 647 C C . SER A 1 82 ? -2.405 -0.916 -0.256 1.00 98.31 82 SER A C 1
ATOM 649 O O . SER A 1 82 ? -2.335 -1.697 0.691 1.00 98.31 82 SER A O 1
ATOM 651 N N . ALA A 1 83 ? -2.556 -1.335 -1.515 1.00 98.31 83 ALA A N 1
ATOM 652 C CA . ALA A 1 83 ? -2.508 -2.755 -1.858 1.00 98.31 83 ALA A CA 1
ATOM 653 C C . ALA A 1 83 ? -1.105 -3.330 -1.631 1.00 98.31 83 ALA A C 1
ATOM 655 O O . ALA A 1 83 ? -0.986 -4.393 -1.028 1.00 98.31 83 ALA A O 1
ATOM 656 N N . ALA A 1 84 ? -0.053 -2.602 -2.023 1.00 98.38 84 ALA A N 1
ATOM 657 C CA . ALA A 1 84 ? 1.336 -2.997 -1.786 1.00 98.38 84 ALA A CA 1
ATOM 658 C C . ALA A 1 84 ? 1.620 -3.224 -0.291 1.00 98.38 84 ALA A C 1
ATOM 660 O O . ALA A 1 84 ? 2.198 -4.241 0.085 1.00 98.38 84 ALA A O 1
ATOM 661 N N . ALA A 1 85 ? 1.122 -2.342 0.583 1.00 98.00 85 ALA A N 1
ATOM 662 C CA . ALA A 1 85 ? 1.268 -2.503 2.028 1.00 98.00 85 ALA A CA 1
ATOM 663 C C . ALA A 1 85 ? 0.636 -3.809 2.541 1.00 98.00 85 ALA A C 1
ATOM 665 O O . ALA A 1 85 ? 1.243 -4.520 3.338 1.00 98.00 85 ALA A O 1
ATOM 666 N N . VAL A 1 86 ? -0.565 -4.159 2.062 1.00 97.88 86 VAL A N 1
ATOM 667 C CA . VAL A 1 86 ? -1.235 -5.423 2.428 1.00 97.88 86 VAL A CA 1
ATOM 668 C C . VAL A 1 86 ? -0.538 -6.645 1.824 1.00 97.88 86 VAL A C 1
ATOM 670 O O . VAL A 1 86 ? -0.569 -7.717 2.424 1.00 97.88 86 VAL A O 1
ATOM 673 N N . LEU A 1 87 ? 0.120 -6.490 0.675 1.00 98.06 87 LEU A N 1
ATOM 674 C CA . LEU A 1 87 ? 0.950 -7.521 0.044 1.00 98.06 87 LEU A CA 1
ATOM 675 C C . LEU A 1 87 ? 2.312 -7.719 0.732 1.00 98.06 87 LEU A C 1
ATOM 677 O O . LEU A 1 87 ? 3.067 -8.589 0.312 1.00 98.06 87 LEU A O 1
ATOM 681 N N . GLY A 1 88 ? 2.625 -6.951 1.780 1.00 96.81 88 GLY A N 1
ATOM 682 C CA . GLY A 1 88 ? 3.872 -7.086 2.535 1.00 96.81 88 GLY A CA 1
ATOM 683 C C . GLY A 1 88 ? 5.048 -6.300 1.954 1.00 96.81 88 GLY A C 1
ATOM 684 O O . GLY A 1 88 ? 6.188 -6.522 2.360 1.00 96.81 88 GLY A O 1
ATOM 685 N N . THR A 1 89 ? 4.801 -5.371 1.026 1.00 97.56 89 THR A N 1
ATOM 686 C CA . THR A 1 89 ? 5.842 -4.482 0.501 1.00 97.56 89 THR A CA 1
ATOM 687 C C . THR A 1 89 ? 6.422 -3.621 1.622 1.00 97.56 89 THR A C 1
ATOM 689 O O . THR A 1 89 ? 5.702 -2.900 2.318 1.00 97.56 89 THR A O 1
ATOM 692 N N . LYS A 1 90 ? 7.743 -3.694 1.790 1.00 94.88 90 LYS A N 1
ATOM 693 C CA . LYS A 1 90 ? 8.492 -2.924 2.790 1.00 94.88 90 LYS A CA 1
ATOM 694 C C . LYS A 1 90 ? 8.767 -1.497 2.305 1.00 94.88 90 LYS A C 1
ATOM 696 O O . LYS A 1 90 ? 8.630 -1.190 1.123 1.00 94.88 90 LYS A O 1
ATOM 701 N N . TRP A 1 91 ? 9.205 -0.642 3.231 1.00 94.56 91 TRP A N 1
ATOM 702 C CA . TRP A 1 91 ? 9.736 0.700 2.936 1.00 94.56 91 TRP A CA 1
ATOM 703 C C . TRP A 1 91 ? 8.746 1.664 2.274 1.00 94.56 91 TRP A C 1
ATOM 705 O O . TRP A 1 91 ? 9.132 2.563 1.526 1.00 94.56 91 TRP A O 1
ATOM 715 N N . LEU A 1 92 ? 7.460 1.481 2.561 1.00 96.50 92 LEU A N 1
ATOM 716 C CA . LEU A 1 92 ? 6.416 2.395 2.130 1.00 96.50 92 LEU A CA 1
ATOM 717 C C . LEU A 1 92 ? 6.371 3.608 3.055 1.00 96.50 92 LEU A C 1
ATOM 719 O O . LEU A 1 92 ? 6.422 3.463 4.276 1.00 96.50 92 LEU A O 1
ATOM 723 N N . ASP A 1 93 ? 6.245 4.789 2.458 1.00 94.31 93 ASP A N 1
ATOM 724 C CA . ASP A 1 93 ? 6.076 6.037 3.191 1.00 94.31 93 ASP A CA 1
ATOM 725 C C . ASP A 1 93 ? 4.770 5.995 4.014 1.00 94.31 93 ASP A C 1
ATOM 727 O O . ASP A 1 93 ? 3.685 5.893 3.429 1.00 94.31 93 ASP A O 1
ATOM 731 N N . PRO A 1 94 ? 4.842 6.066 5.356 1.00 92.81 94 PRO A N 1
ATOM 732 C CA . PRO A 1 94 ? 3.659 5.996 6.204 1.00 92.81 94 PRO A CA 1
ATOM 733 C C . PRO A 1 94 ? 2.713 7.194 6.065 1.00 92.81 94 PRO A C 1
ATOM 735 O O . PRO A 1 94 ? 1.537 7.081 6.424 1.00 92.81 94 PRO A O 1
ATOM 738 N N . GLU A 1 95 ? 3.201 8.315 5.525 1.00 93.81 95 GLU A N 1
ATOM 739 C CA . GLU A 1 95 ? 2.407 9.524 5.299 1.00 93.81 95 GLU A CA 1
ATOM 740 C C . GLU A 1 95 ? 1.705 9.555 3.943 1.00 93.81 95 GLU A C 1
ATOM 742 O O . GLU A 1 95 ? 0.787 10.356 3.736 1.00 93.81 95 GLU A O 1
ATOM 747 N N . SER A 1 96 ? 2.050 8.632 3.043 1.00 93.81 96 SER A N 1
ATOM 748 C CA . SER A 1 96 ? 1.351 8.495 1.771 1.00 93.81 96 SER A CA 1
ATOM 749 C C . SER A 1 96 ? -0.149 8.243 1.998 1.00 93.81 96 SER A C 1
ATOM 751 O O . SER A 1 96 ? -0.535 7.487 2.896 1.00 93.81 96 SER A O 1
ATOM 753 N N . PRO A 1 97 ? -1.037 8.890 1.222 1.00 95.62 97 PRO A N 1
ATOM 754 C CA . PRO A 1 97 ? -2.474 8.727 1.397 1.00 95.62 97 PRO A CA 1
ATOM 755 C C . PRO A 1 97 ? -2.896 7.284 1.106 1.00 95.62 97 PRO A C 1
ATOM 757 O O . PRO A 1 97 ? -2.317 6.616 0.248 1.00 95.62 97 PRO A O 1
ATOM 760 N N . ALA A 1 98 ? -3.942 6.811 1.784 1.00 97.00 98 ALA A N 1
ATOM 761 C CA . ALA A 1 98 ? -4.507 5.507 1.463 1.00 97.00 98 ALA A CA 1
ATOM 762 C C . ALA A 1 98 ? -5.202 5.538 0.097 1.00 97.00 98 ALA A C 1
ATOM 764 O O . ALA A 1 98 ? -5.913 6.487 -0.224 1.00 97.00 98 ALA A O 1
ATOM 765 N N . GLU A 1 99 ? -5.048 4.485 -0.696 1.00 97.19 99 GLU A N 1
ATOM 766 C CA . GLU A 1 99 ? -5.560 4.396 -2.058 1.00 97.19 99 GLU A CA 1
ATOM 767 C C . GLU A 1 99 ? -6.648 3.324 -2.173 1.00 97.19 99 GLU A C 1
ATOM 769 O O . GLU A 1 99 ? -6.440 2.149 -1.856 1.00 97.19 99 GLU A O 1
ATOM 774 N N . LEU A 1 100 ? -7.819 3.731 -2.668 1.00 96.25 100 LEU A N 1
ATOM 775 C CA . LEU A 1 100 ? -9.014 2.895 -2.781 1.00 96.25 100 LEU A CA 1
ATOM 776 C C . LEU A 1 100 ? -9.626 2.978 -4.179 1.00 96.25 100 LEU A C 1
ATOM 778 O O . LEU A 1 100 ? -9.647 4.041 -4.797 1.00 96.25 100 LEU A O 1
ATOM 782 N N . ILE A 1 101 ? -10.236 1.885 -4.631 1.00 94.69 101 ILE A N 1
ATOM 783 C CA . ILE A 1 101 ? -11.119 1.857 -5.798 1.00 94.69 101 ILE A CA 1
ATOM 784 C C . ILE A 1 101 ? -12.573 1.761 -5.331 1.00 94.69 101 ILE A C 1
ATOM 786 O O . ILE A 1 101 ? -12.956 0.810 -4.641 1.00 94.69 101 ILE A O 1
ATOM 790 N N . ARG A 1 102 ? -13.376 2.775 -5.686 1.00 89.88 102 ARG A N 1
ATOM 791 C CA . ARG A 1 102 ? -14.831 2.859 -5.452 1.00 89.88 102 ARG A CA 1
ATOM 792 C C . ARG A 1 102 ? -15.471 3.929 -6.346 1.00 89.88 102 ARG A C 1
ATOM 794 O O . ARG A 1 102 ? -14.805 4.863 -6.782 1.00 89.88 102 ARG A O 1
ATOM 801 N N . VAL A 1 103 ? -16.782 3.816 -6.574 1.00 85.06 103 VAL A N 1
ATOM 802 C CA . VAL A 1 103 ? -17.547 4.749 -7.428 1.00 85.06 103 VAL A CA 1
ATOM 803 C C . VAL A 1 103 ? -17.675 6.137 -6.790 1.00 85.06 103 VAL A C 1
ATOM 805 O O . VAL A 1 103 ? -17.418 7.149 -7.436 1.00 85.06 103 VAL A O 1
ATOM 808 N N . ASN A 1 104 ? -18.042 6.201 -5.507 1.00 84.75 104 ASN A N 1
ATOM 809 C CA . ASN A 1 104 ? -18.206 7.470 -4.801 1.00 84.75 104 ASN A CA 1
ATOM 810 C C . ASN A 1 104 ? -16.834 8.085 -4.470 1.00 84.75 104 ASN A C 1
ATOM 812 O O . ASN A 1 104 ? -16.029 7.480 -3.762 1.00 84.75 104 ASN A O 1
ATOM 816 N N . ARG A 1 105 ? -16.587 9.301 -4.961 1.00 83.94 105 ARG A N 1
ATOM 817 C CA . ARG A 1 105 ? -15.309 10.010 -4.805 1.00 83.94 105 ARG A CA 1
ATOM 818 C C . ARG A 1 105 ? -15.252 10.959 -3.608 1.00 83.94 105 ARG A C 1
ATOM 820 O O . ARG A 1 105 ? -14.190 11.507 -3.347 1.00 83.94 105 ARG A O 1
ATOM 827 N N . HIS A 1 106 ? -16.346 11.139 -2.867 1.00 86.25 106 HIS A N 1
ATOM 828 C CA . HIS A 1 106 ? -16.327 11.917 -1.632 1.00 86.25 106 HIS A CA 1
ATOM 829 C C . HIS A 1 106 ? -15.542 11.152 -0.561 1.00 86.25 106 HIS A C 1
ATOM 831 O O . HIS A 1 106 ? -15.905 10.026 -0.187 1.00 86.25 106 HIS A O 1
ATOM 837 N N . VAL A 1 107 ? -14.433 11.747 -0.127 1.00 87.94 107 VAL A N 1
ATOM 838 C CA . VAL A 1 107 ? -13.446 11.141 0.768 1.00 87.94 107 VAL A CA 1
ATOM 839 C C . VAL A 1 107 ? -12.916 12.168 1.767 1.00 87.94 107 VAL A C 1
ATOM 841 O O . VAL A 1 107 ? -12.835 13.349 1.427 1.00 87.94 107 VAL A O 1
ATOM 844 N N . PRO A 1 108 ? -12.543 11.742 2.985 1.00 89.62 108 PRO A N 1
ATOM 845 C CA . PRO A 1 108 ? -11.803 12.582 3.911 1.00 89.62 108 PRO A CA 1
ATOM 846 C C . PRO A 1 108 ? -10.374 12.838 3.399 1.00 89.62 108 PRO A C 1
ATOM 848 O O . PRO A 1 108 ? -9.874 12.089 2.549 1.00 89.62 108 PRO A O 1
ATOM 851 N N . PRO A 1 109 ? -9.682 13.848 3.954 1.00 91.00 109 PRO A N 1
ATOM 852 C CA . PRO A 1 109 ? -8.247 14.023 3.755 1.00 91.00 109 PRO A CA 1
ATOM 853 C C . PRO A 1 109 ? -7.465 12.734 4.050 1.00 91.00 109 PRO A C 1
ATOM 855 O O . PRO A 1 109 ? -7.843 11.944 4.916 1.00 91.00 109 PRO A O 1
ATOM 858 N N . GLY A 1 110 ? -6.371 12.509 3.320 1.00 92.69 110 GLY A N 1
ATOM 859 C CA . GLY A 1 110 ? -5.535 11.315 3.493 1.00 92.69 110 GLY A CA 1
ATOM 860 C C . GLY A 1 110 ? -6.068 10.041 2.822 1.00 92.69 110 GLY A C 1
ATOM 861 O O . GLY A 1 110 ? -5.510 8.969 3.059 1.00 92.69 110 GLY A O 1
ATOM 862 N N . ILE A 1 111 ? -7.111 10.138 1.985 1.00 95.50 111 ILE A N 1
ATOM 863 C CA . ILE A 1 111 ? -7.580 9.061 1.099 1.00 95.50 111 ILE A CA 1
ATOM 864 C C . ILE A 1 111 ? -7.615 9.561 -0.347 1.00 95.50 111 ILE A C 1
ATOM 866 O O . ILE A 1 111 ? -8.179 10.609 -0.651 1.00 95.50 111 ILE A O 1
ATOM 870 N N . VAL A 1 112 ? -7.073 8.765 -1.262 1.00 95.12 112 VAL A N 1
ATOM 871 C CA . VAL A 1 112 ? -7.210 8.931 -2.707 1.00 95.12 112 VAL A CA 1
ATOM 872 C C . VAL A 1 112 ? -8.149 7.853 -3.229 1.00 95.12 112 VAL A C 1
ATOM 874 O O . VAL A 1 112 ? -7.890 6.658 -3.093 1.00 95.12 112 VAL A O 1
ATOM 877 N N . VAL A 1 113 ? -9.242 8.274 -3.867 1.00 93.44 113 VAL A N 1
ATOM 878 C CA . VAL A 1 113 ? -10.154 7.356 -4.554 1.00 93.44 113 VAL A CA 1
ATOM 879 C C . VAL A 1 113 ? -9.926 7.382 -6.052 1.00 93.44 113 VAL A C 1
ATOM 881 O O . VAL A 1 113 ? -9.819 8.427 -6.694 1.00 93.44 113 VAL A O 1
ATOM 884 N N . ARG A 1 114 ? -9.898 6.181 -6.613 1.00 90.69 114 ARG A N 1
ATOM 885 C CA . ARG A 1 114 ? -9.860 5.906 -8.037 1.00 90.69 114 ARG A CA 1
ATOM 886 C C . ARG A 1 114 ? -11.166 5.225 -8.443 1.00 90.69 114 ARG A C 1
ATOM 888 O O . ARG A 1 114 ? -11.766 4.508 -7.647 1.00 90.69 114 ARG A O 1
ATOM 895 N N . SER A 1 115 ? -11.618 5.445 -9.674 1.00 85.38 115 SER A N 1
ATOM 896 C CA . SER A 1 115 ? -12.921 4.942 -10.141 1.00 85.38 115 SER A CA 1
ATOM 897 C C . SER A 1 115 ? -12.833 4.170 -11.461 1.00 85.38 115 SER A C 1
ATOM 899 O O . SER A 1 115 ? -13.749 4.247 -12.273 1.00 85.38 115 SER A O 1
ATOM 901 N N . TYR A 1 116 ? -11.710 3.507 -11.727 1.00 83.50 116 TYR A N 1
ATOM 902 C CA . TYR A 1 116 ? -11.602 2.624 -12.887 1.00 83.50 116 TYR A CA 1
ATOM 903 C C . TYR A 1 116 ? -12.265 1.279 -12.596 1.00 83.50 116 TYR A C 1
ATOM 905 O O . TYR A 1 116 ? -12.270 0.816 -11.453 1.00 83.50 116 TYR A O 1
ATOM 913 N N . GLU A 1 117 ? -12.772 0.650 -13.649 1.00 83.88 117 GLU A N 1
ATOM 914 C CA . GLU A 1 117 ? -13.244 -0.726 -13.592 1.00 83.88 117 GLU A CA 1
ATOM 915 C C . GLU A 1 117 ? -12.065 -1.686 -13.408 1.00 83.88 117 GLU A C 1
ATOM 917 O O . GLU A 1 117 ? -10.978 -1.498 -13.968 1.00 83.88 117 GLU A O 1
ATOM 922 N N . LEU A 1 118 ? -12.290 -2.695 -12.572 1.00 89.06 118 LEU A N 1
ATOM 923 C CA . LEU A 1 118 ? -11.355 -3.777 -12.308 1.00 89.06 118 LEU A CA 1
ATOM 924 C C . LEU A 1 118 ? -11.938 -5.061 -12.878 1.00 89.06 118 LEU A C 1
ATOM 926 O O . LEU A 1 118 ? -13.078 -5.413 -12.565 1.00 89.06 118 LEU A O 1
ATOM 930 N N . ASP A 1 119 ? -11.134 -5.778 -13.659 1.00 90.50 119 ASP A N 1
ATOM 931 C CA . ASP A 1 119 ? -11.461 -7.158 -13.997 1.00 90.50 119 ASP A CA 1
ATOM 932 C C . ASP A 1 119 ? -11.462 -8.009 -12.715 1.00 90.50 119 ASP A C 1
ATOM 934 O O . ASP A 1 119 ? -10.710 -7.748 -11.770 1.00 90.50 119 ASP A O 1
ATOM 938 N N . ARG A 1 120 ? -12.292 -9.056 -12.661 1.00 90.06 120 ARG A N 1
ATOM 939 C CA . ARG A 1 120 ? -12.318 -9.982 -11.518 1.00 90.06 120 ARG A CA 1
ATOM 940 C C . ARG A 1 120 ? -10.949 -10.612 -11.252 1.00 90.06 120 ARG A C 1
ATOM 942 O O . ARG A 1 120 ? -10.635 -10.866 -10.095 1.00 90.06 120 ARG A O 1
ATOM 94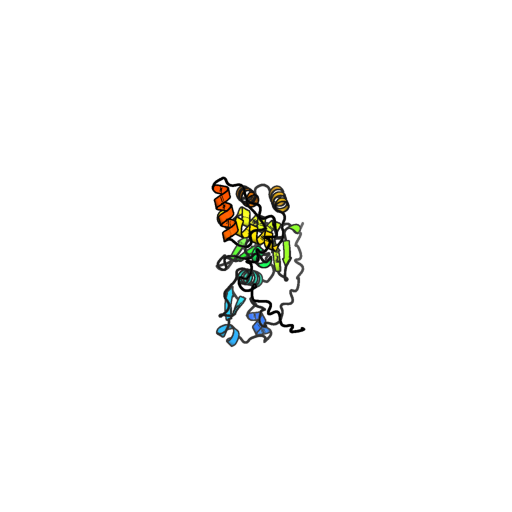9 N N . ARG A 1 121 ? -10.143 -10.830 -12.294 1.00 94.38 121 ARG A N 1
ATOM 950 C CA . ARG A 1 121 ? -8.781 -11.381 -12.221 1.00 94.38 121 ARG A CA 1
ATOM 951 C C . ARG A 1 121 ? -7.764 -10.398 -11.639 1.00 94.38 121 ARG A C 1
ATOM 953 O O . ARG A 1 121 ? -6.696 -10.819 -11.225 1.00 94.38 121 ARG A O 1
ATOM 960 N N . GLU A 1 122 ? -8.094 -9.110 -11.576 1.00 95.62 122 GLU A N 1
ATOM 961 C CA . GLU A 1 122 ? -7.227 -8.051 -11.039 1.00 95.62 122 GLU A CA 1
ATOM 962 C C . GLU A 1 122 ? -7.460 -7.788 -9.551 1.00 95.62 122 GLU A C 1
ATOM 964 O O . GLU A 1 122 ? -6.825 -6.905 -8.970 1.00 95.62 122 GLU A O 1
ATOM 969 N N . VAL A 1 123 ? -8.354 -8.551 -8.918 1.00 96.94 123 VAL A N 1
ATOM 970 C CA . VAL A 1 123 ? -8.703 -8.415 -7.506 1.00 96.94 123 VAL A CA 1
ATOM 971 C C . VAL A 1 123 ? -8.504 -9.736 -6.787 1.00 96.94 123 VAL A C 1
ATOM 973 O O . VAL A 1 123 ? -8.919 -10.789 -7.260 1.00 96.94 123 VAL A O 1
ATOM 976 N N . ARG A 1 124 ? -7.940 -9.669 -5.583 1.00 97.00 124 ARG A N 1
ATOM 977 C CA . ARG A 1 124 ? -7.880 -10.796 -4.652 1.00 97.00 124 ARG A CA 1
ATOM 978 C C . ARG A 1 124 ? -8.268 -10.369 -3.242 1.00 97.00 124 ARG A C 1
ATOM 980 O O . ARG A 1 124 ? -8.385 -9.181 -2.943 1.00 97.00 124 ARG A O 1
ATOM 987 N N . VAL A 1 125 ? -8.455 -11.348 -2.366 1.00 97.06 125 VAL A N 1
ATOM 988 C CA . VAL A 1 125 ? -8.611 -11.117 -0.928 1.00 97.06 125 VAL A CA 1
ATOM 989 C C . VAL A 1 125 ? -7.323 -11.540 -0.233 1.00 97.06 125 VAL A C 1
ATOM 991 O O . VAL A 1 125 ? -6.835 -12.642 -0.461 1.00 97.06 125 VAL A O 1
ATOM 994 N N . ALA A 1 126 ? -6.771 -10.667 0.605 1.00 94.62 126 ALA A N 1
ATOM 995 C CA . ALA A 1 126 ? -5.634 -10.967 1.469 1.00 94.62 126 ALA A CA 1
ATOM 996 C C . ALA A 1 126 ? -5.971 -10.506 2.888 1.00 94.62 126 ALA A C 1
ATOM 998 O O . ALA A 1 126 ? -6.369 -9.358 3.077 1.00 94.62 126 ALA A O 1
ATOM 999 N N . ASN A 1 127 ? -5.855 -11.399 3.874 1.00 89.25 127 ASN A N 1
ATOM 1000 C CA . ASN A 1 127 ? -6.201 -11.116 5.274 1.00 89.25 127 ASN A CA 1
ATOM 1001 C C . ASN A 1 127 ? -7.617 -10.518 5.434 1.00 89.25 127 ASN A C 1
ATOM 1003 O O . ASN A 1 127 ? -7.814 -9.543 6.151 1.00 89.25 127 ASN A O 1
ATOM 1007 N N . GLY A 1 128 ? -8.595 -11.047 4.686 1.00 92.44 128 GLY A N 1
ATOM 1008 C CA . GLY A 1 128 ? -9.985 -10.565 4.693 1.00 92.44 128 GLY A CA 1
ATOM 1009 C C . GLY A 1 128 ? -10.232 -9.239 3.956 1.00 92.44 128 GLY A C 1
ATOM 1010 O O . GLY A 1 128 ? -11.377 -8.801 3.863 1.00 92.44 128 GLY A O 1
ATOM 1011 N N . ILE A 1 129 ? -9.196 -8.617 3.386 1.00 95.25 129 ILE A N 1
ATOM 1012 C CA . ILE A 1 129 ? -9.271 -7.316 2.714 1.00 95.25 129 ILE A CA 1
ATOM 1013 C C . ILE A 1 129 ? -9.227 -7.506 1.198 1.00 95.25 129 ILE A C 1
ATOM 1015 O O . ILE A 1 129 ? -8.353 -8.194 0.669 1.00 95.25 129 ILE A O 1
ATOM 1019 N N . ARG A 1 130 ? -10.156 -6.863 0.479 1.00 96.88 130 ARG A N 1
ATOM 1020 C CA . ARG A 1 130 ? -10.127 -6.807 -0.991 1.00 96.88 130 ARG A CA 1
ATOM 1021 C C . ARG A 1 130 ? -9.017 -5.874 -1.459 1.00 96.88 130 ARG A C 1
ATOM 1023 O O . ARG A 1 130 ? -9.033 -4.688 -1.129 1.00 96.88 130 ARG A O 1
ATOM 1030 N N . ILE A 1 131 ? -8.106 -6.391 -2.273 1.00 98.12 131 ILE A N 1
ATOM 1031 C CA . ILE A 1 131 ? -6.952 -5.667 -2.813 1.00 98.12 131 ILE A CA 1
ATOM 1032 C C . ILE A 1 131 ? -6.759 -5.982 -4.298 1.00 98.12 131 ILE A C 1
ATOM 1034 O O . ILE A 1 131 ? -7.224 -7.015 -4.781 1.00 98.12 131 ILE A O 1
ATOM 1038 N N . THR A 1 132 ? -6.047 -5.125 -5.023 1.00 98.38 132 THR A N 1
ATOM 1039 C CA . THR A 1 132 ? -5.548 -5.467 -6.359 1.00 98.38 132 THR A CA 1
ATOM 1040 C C . THR A 1 132 ? -4.527 -6.609 -6.299 1.00 98.38 132 THR A C 1
ATOM 1042 O O . THR A 1 132 ? -3.817 -6.759 -5.301 1.00 98.38 132 THR A O 1
ATOM 1045 N N . THR A 1 133 ? -4.434 -7.430 -7.350 1.00 98.44 133 THR A N 1
ATOM 1046 C CA . THR A 1 133 ? -3.362 -8.443 -7.451 1.00 98.44 133 THR A CA 1
ATOM 1047 C C . THR A 1 133 ? -1.976 -7.787 -7.479 1.00 98.44 133 THR A C 1
ATOM 1049 O O . THR A 1 133 ? -1.885 -6.582 -7.747 1.00 98.44 133 THR A O 1
ATOM 1052 N N . PRO A 1 134 ? -0.882 -8.521 -7.200 1.00 98.50 134 PRO A N 1
ATOM 1053 C CA . PRO A 1 134 ? 0.471 -7.974 -7.298 1.00 98.50 134 PRO A CA 1
ATOM 1054 C C . PRO A 1 134 ? 0.762 -7.308 -8.647 1.00 98.50 134 PRO A C 1
ATOM 1056 O O . PRO A 1 134 ? 1.260 -6.185 -8.679 1.00 98.50 134 PRO A O 1
ATOM 1059 N N . GLU A 1 135 ? 0.349 -7.924 -9.754 1.00 98.19 135 GLU A N 1
ATOM 1060 C CA . GLU A 1 135 ? 0.582 -7.427 -11.113 1.00 98.19 135 GLU A CA 1
ATOM 1061 C C . GLU A 1 135 ? -0.200 -6.138 -11.367 1.00 98.19 135 GLU A C 1
ATOM 1063 O O . GLU A 1 135 ? 0.335 -5.161 -11.896 1.00 98.19 135 GLU A O 1
ATOM 1068 N N . ARG A 1 136 ? -1.464 -6.095 -10.927 1.00 97.75 136 ARG A N 1
ATOM 1069 C CA . ARG A 1 136 ? -2.295 -4.892 -11.020 1.00 97.75 136 ARG A CA 1
ATOM 1070 C C . ARG A 1 136 ? -1.767 -3.767 -10.127 1.00 97.75 136 ARG A C 1
ATOM 1072 O O . ARG A 1 136 ? -1.786 -2.602 -10.520 1.00 97.75 136 ARG A O 1
ATOM 1079 N N . THR A 1 137 ? -1.264 -4.113 -8.948 1.00 98.31 137 THR A N 1
ATOM 1080 C CA . THR A 1 137 ? -0.647 -3.171 -8.010 1.00 98.31 137 THR A CA 1
ATOM 1081 C C . THR A 1 137 ? 0.622 -2.567 -8.611 1.00 98.31 137 THR A C 1
ATOM 1083 O O . THR A 1 137 ? 0.772 -1.345 -8.623 1.00 98.31 137 THR A O 1
ATOM 1086 N N . ALA A 1 138 ? 1.488 -3.400 -9.198 1.00 98.38 138 ALA A N 1
ATOM 1087 C CA . ALA A 1 138 ? 2.678 -2.968 -9.925 1.00 98.38 138 ALA A CA 1
ATOM 1088 C C . ALA A 1 138 ? 2.322 -2.070 -11.122 1.00 98.38 138 ALA A C 1
ATOM 1090 O O . ALA A 1 138 ? 2.932 -1.014 -11.315 1.00 98.38 138 ALA A O 1
ATOM 1091 N N . PHE A 1 139 ? 1.290 -2.443 -11.886 1.00 97.75 139 PHE A N 1
ATOM 1092 C CA . PHE A 1 139 ? 0.757 -1.644 -12.989 1.00 97.75 139 PHE A CA 1
ATOM 1093 C C . PHE A 1 139 ? 0.330 -0.241 -12.529 1.00 97.75 139 PHE A C 1
ATOM 1095 O O . PHE A 1 139 ? 0.728 0.762 -13.133 1.00 97.75 139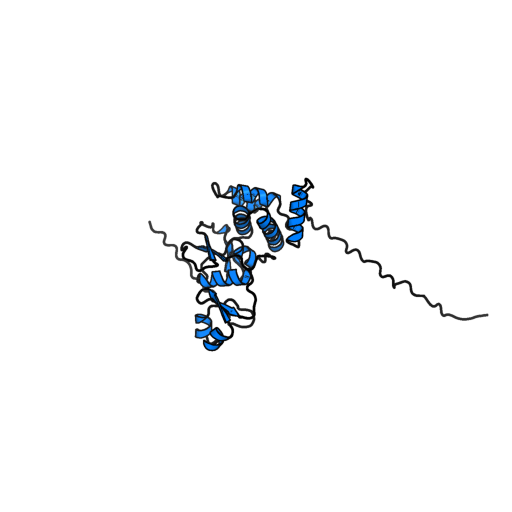 PHE A O 1
ATOM 1102 N N . ASP A 1 140 ? -0.452 -0.147 -11.449 1.00 96.50 140 ASP A N 1
ATOM 1103 C CA . ASP A 1 140 ? -0.934 1.134 -10.928 1.00 96.50 140 ASP A CA 1
ATOM 1104 C C . ASP A 1 140 ? 0.195 1.998 -10.342 1.00 96.50 140 ASP A C 1
ATOM 1106 O O . ASP A 1 140 ? 0.228 3.203 -10.606 1.00 96.50 140 ASP A O 1
ATOM 1110 N N . ILE A 1 141 ? 1.165 1.406 -9.639 1.00 97.62 141 ILE A N 1
ATOM 1111 C CA . ILE A 1 141 ? 2.352 2.111 -9.123 1.00 97.62 141 ILE A CA 1
ATOM 1112 C C . ILE A 1 141 ? 3.197 2.658 -10.279 1.00 97.62 141 ILE A C 1
ATOM 1114 O O . ILE A 1 141 ? 3.427 3.867 -10.373 1.00 97.62 141 ILE A O 1
ATOM 1118 N N . GLY A 1 142 ? 3.611 1.795 -11.211 1.00 97.31 142 GLY A N 1
ATOM 1119 C CA . GLY A 1 142 ? 4.540 2.173 -12.277 1.00 97.31 142 GLY A CA 1
ATOM 1120 C C . GLY A 1 142 ? 3.971 3.204 -13.255 1.00 97.31 142 GLY A C 1
ATOM 1121 O O . GLY A 1 142 ? 4.714 4.017 -13.808 1.00 97.31 142 GLY A O 1
ATOM 1122 N N . ARG A 1 143 ? 2.647 3.232 -13.460 1.00 95.81 143 ARG A N 1
ATOM 1123 C CA . ARG A 1 143 ? 2.024 4.223 -14.353 1.00 95.81 143 ARG A CA 1
ATOM 1124 C C . ARG A 1 143 ? 1.793 5.581 -13.682 1.00 95.81 143 ARG A C 1
ATOM 1126 O O . ARG A 1 143 ? 1.761 6.598 -14.381 1.00 95.81 143 ARG A O 1
ATOM 1133 N N . THR A 1 144 ? 1.617 5.626 -12.358 1.00 94.44 144 THR A N 1
ATOM 1134 C CA . THR A 1 144 ? 1.220 6.851 -11.638 1.00 94.44 144 THR A CA 1
ATOM 1135 C C . THR A 1 144 ? 2.378 7.572 -10.955 1.00 94.44 144 THR A C 1
ATOM 1137 O O . THR A 1 144 ? 2.339 8.799 -10.873 1.00 94.44 144 THR A O 1
ATOM 1140 N N . MET A 1 145 ? 3.424 6.861 -10.534 1.00 95.06 145 MET A N 1
ATOM 1141 C CA . MET A 1 145 ? 4.552 7.439 -9.799 1.00 95.06 145 MET A CA 1
ATOM 1142 C C . MET A 1 145 ? 5.751 7.746 -10.708 1.00 95.06 145 MET A C 1
ATOM 1144 O O . MET A 1 145 ? 5.998 6.998 -11.654 1.00 95.06 145 MET A O 1
ATOM 1148 N N . PRO A 1 146 ? 6.539 8.806 -10.432 1.00 95.38 146 PRO A N 1
ATOM 1149 C CA . PRO A 1 146 ? 7.830 9.027 -11.086 1.00 95.38 146 PRO A CA 1
ATOM 1150 C C . PRO A 1 146 ? 8.765 7.824 -10.920 1.00 95.38 146 PRO A C 1
ATOM 1152 O O . PRO A 1 146 ? 8.775 7.194 -9.865 1.00 95.38 146 PRO A O 1
ATOM 1155 N N . GLN A 1 147 ? 9.580 7.539 -11.938 1.00 95.25 147 GLN A N 1
ATOM 1156 C CA . GLN A 1 147 ? 10.419 6.336 -12.013 1.00 95.25 147 GLN A CA 1
ATOM 1157 C C . GLN A 1 147 ? 11.331 6.149 -10.788 1.00 95.25 147 GLN A C 1
ATOM 1159 O O . GLN A 1 147 ? 11.372 5.055 -10.236 1.00 95.25 147 GLN A O 1
ATOM 1164 N N . ASP A 1 148 ? 11.970 7.223 -10.309 1.00 94.69 148 ASP A N 1
ATOM 1165 C CA . ASP A 1 148 ? 12.854 7.207 -9.127 1.00 94.69 148 ASP A CA 1
ATOM 1166 C C . ASP A 1 148 ? 12.165 6.788 -7.828 1.00 94.69 148 ASP A C 1
ATOM 1168 O O . ASP A 1 148 ? 12.808 6.293 -6.903 1.00 94.69 148 ASP A O 1
ATOM 1172 N N . ARG A 1 149 ? 10.849 7.002 -7.743 1.00 95.81 149 ARG A N 1
ATOM 1173 C CA . ARG A 1 149 ? 10.035 6.570 -6.604 1.00 95.81 149 ARG A CA 1
ATOM 1174 C C . ARG A 1 149 ? 9.370 5.224 -6.865 1.00 95.81 149 ARG A C 1
ATOM 1176 O O . ARG A 1 149 ? 9.207 4.449 -5.934 1.00 95.81 149 ARG A O 1
ATOM 1183 N N . ALA A 1 150 ? 8.986 4.957 -8.111 1.00 96.94 150 ALA A N 1
ATOM 1184 C CA . ALA A 1 150 ? 8.302 3.731 -8.494 1.00 96.94 150 ALA A CA 1
ATOM 1185 C C . ALA A 1 150 ? 9.220 2.510 -8.383 1.00 96.94 150 ALA A C 1
ATOM 1187 O O . ALA A 1 150 ? 8.814 1.521 -7.792 1.00 96.94 150 ALA A O 1
ATOM 1188 N N . VAL A 1 151 ? 10.447 2.573 -8.914 1.00 97.38 151 VAL A N 1
ATOM 1189 C CA . VAL A 1 151 ? 11.329 1.395 -9.001 1.00 97.38 151 VAL A CA 1
ATOM 1190 C C . VAL A 1 151 ? 11.655 0.798 -7.625 1.00 97.38 151 VAL A C 1
ATOM 1192 O O . VAL A 1 151 ? 11.402 -0.388 -7.468 1.00 97.38 151 VAL A O 1
ATOM 1195 N N . PRO A 1 152 ? 12.078 1.560 -6.593 1.00 97.25 152 PRO A N 1
ATOM 1196 C CA . PRO A 1 152 ? 12.315 0.971 -5.271 1.00 97.25 152 PRO A CA 1
ATOM 1197 C C . PRO A 1 152 ? 11.077 0.299 -4.656 1.00 97.25 152 PRO A C 1
ATOM 1199 O O . PRO A 1 152 ? 11.190 -0.710 -3.967 1.00 97.25 152 PRO A O 1
ATOM 1202 N N . VAL A 1 153 ? 9.881 0.840 -4.914 1.00 98.00 153 VAL A N 1
ATOM 1203 C CA . VAL A 1 153 ? 8.624 0.236 -4.446 1.00 98.00 153 VAL A CA 1
ATOM 1204 C C . VAL A 1 153 ? 8.294 -1.029 -5.242 1.00 98.00 153 VAL A C 1
ATOM 1206 O O . VAL A 1 153 ? 7.842 -2.012 -4.663 1.00 98.00 153 VAL A O 1
ATOM 1209 N N . LEU A 1 154 ? 8.519 -1.020 -6.558 1.00 98.19 154 LEU A N 1
ATOM 1210 C CA . LEU A 1 154 ? 8.308 -2.179 -7.425 1.00 98.19 154 LEU A CA 1
ATOM 1211 C C . LEU A 1 154 ? 9.293 -3.313 -7.116 1.00 98.19 154 LEU A C 1
ATOM 1213 O O . LEU A 1 154 ? 8.863 -4.460 -7.101 1.00 98.19 154 LEU A O 1
ATOM 1217 N N . ASP A 1 155 ? 10.554 -3.004 -6.808 1.00 97.38 155 ASP A N 1
ATOM 1218 C CA . ASP A 1 155 ? 11.558 -3.971 -6.345 1.00 97.38 155 ASP A CA 1
ATOM 1219 C C . ASP A 1 155 ? 11.103 -4.623 -5.032 1.00 97.38 155 ASP A C 1
ATOM 1221 O O . ASP A 1 155 ? 11.021 -5.844 -4.935 1.00 97.38 155 ASP A O 1
ATOM 1225 N N . ALA A 1 156 ? 10.695 -3.818 -4.043 1.00 97.62 156 ALA A N 1
ATOM 1226 C CA . ALA A 1 156 ? 10.187 -4.326 -2.768 1.00 97.62 156 ALA A CA 1
ATOM 1227 C C . ALA A 1 156 ? 8.879 -5.130 -2.923 1.00 97.62 156 ALA A C 1
ATOM 1229 O O . ALA A 1 156 ? 8.639 -6.087 -2.186 1.00 97.62 156 ALA A O 1
ATOM 1230 N N . LEU A 1 157 ? 8.016 -4.763 -3.876 1.00 98.38 157 LEU A N 1
ATOM 1231 C CA . LEU A 1 157 ? 6.810 -5.523 -4.209 1.00 98.38 157 LEU A CA 1
ATOM 1232 C C . LEU A 1 157 ? 7.161 -6.848 -4.896 1.00 98.38 157 LEU A C 1
ATOM 1234 O O . LEU A 1 157 ? 6.568 -7.874 -4.560 1.00 98.38 157 LEU A O 1
ATOM 1238 N N . ALA A 1 158 ? 8.125 -6.848 -5.817 1.00 97.56 158 ALA A N 1
ATOM 1239 C CA . ALA A 1 158 ? 8.622 -8.050 -6.479 1.00 97.56 158 ALA A CA 1
ATOM 1240 C C . ALA A 1 158 ? 9.282 -8.993 -5.467 1.00 97.56 158 ALA A C 1
ATOM 1242 O O . ALA A 1 158 ? 9.011 -10.189 -5.488 1.00 97.56 158 ALA A O 1
ATOM 1243 N N . ASN A 1 159 ? 10.050 -8.455 -4.520 1.00 95.94 159 ASN A N 1
ATOM 1244 C CA . ASN A 1 159 ? 10.640 -9.213 -3.422 1.00 95.94 159 ASN A CA 1
ATOM 1245 C C . ASN A 1 159 ? 9.571 -9.873 -2.531 1.00 95.94 159 ASN A C 1
ATOM 1247 O O . ASN A 1 159 ? 9.697 -11.041 -2.180 1.00 95.94 159 ASN A O 1
ATOM 1251 N N . ALA A 1 160 ? 8.494 -9.149 -2.205 1.00 96.44 160 ALA A N 1
ATOM 1252 C CA . ALA A 1 160 ? 7.432 -9.646 -1.329 1.00 96.44 160 ALA A CA 1
ATOM 1253 C C . ALA A 1 160 ? 6.464 -10.639 -2.001 1.00 96.44 160 ALA A C 1
ATOM 1255 O O . ALA A 1 160 ? 5.830 -11.437 -1.313 1.00 96.44 160 ALA A O 1
ATOM 1256 N N . THR A 1 161 ? 6.288 -10.561 -3.324 1.00 96.81 161 THR A N 1
ATOM 1257 C CA . THR A 1 161 ? 5.207 -11.283 -4.029 1.00 96.81 161 THR A CA 1
ATOM 1258 C C . THR A 1 161 ? 5.671 -12.175 -5.170 1.00 96.81 161 THR A C 1
ATOM 1260 O O . THR A 1 161 ? 4.886 -12.995 -5.640 1.00 96.81 161 THR A O 1
ATOM 1263 N N . HIS A 1 162 ? 6.909 -12.011 -5.634 1.00 95.75 162 HIS A N 1
ATOM 1264 C CA . HIS A 1 162 ? 7.464 -12.684 -6.808 1.00 95.75 162 HIS A CA 1
ATOM 1265 C C . HIS A 1 162 ? 6.615 -12.521 -8.080 1.00 95.75 162 HIS A C 1
ATOM 1267 O O . HIS A 1 162 ? 6.596 -13.411 -8.934 1.00 95.75 162 HIS A O 1
ATOM 1273 N N . PHE A 1 163 ? 5.902 -11.394 -8.222 1.00 96.38 163 PHE A N 1
ATOM 1274 C CA . PHE A 1 163 ? 5.161 -11.108 -9.450 1.00 96.38 163 PHE A CA 1
ATOM 1275 C C . PHE A 1 163 ? 6.114 -11.101 -10.651 1.00 96.38 163 PHE A C 1
ATOM 1277 O O . PHE A 1 163 ? 7.252 -10.629 -10.563 1.00 96.38 163 PHE A O 1
ATOM 1284 N N . LYS A 1 164 ? 5.649 -11.589 -11.803 1.00 94.81 164 LYS A N 1
ATOM 1285 C CA . LYS A 1 164 ? 6.472 -11.599 -13.015 1.00 94.81 164 LYS A CA 1
ATOM 1286 C C . LYS A 1 164 ? 6.304 -10.287 -13.762 1.00 94.81 164 LYS A C 1
ATOM 1288 O O . LYS A 1 164 ? 5.189 -9.863 -14.055 1.00 94.81 164 LYS A O 1
ATOM 1293 N N . ILE A 1 165 ? 7.421 -9.674 -14.152 1.00 96.06 165 ILE A N 1
ATOM 1294 C CA . ILE A 1 165 ? 7.421 -8.449 -14.967 1.00 96.06 165 ILE A CA 1
ATOM 1295 C C . ILE A 1 165 ? 6.607 -8.652 -16.256 1.00 96.06 165 ILE A C 1
ATOM 1297 O O . ILE A 1 165 ? 5.842 -7.769 -16.641 1.00 96.06 165 ILE A O 1
ATOM 1301 N N . LEU A 1 166 ? 6.722 -9.830 -16.882 1.00 95.56 166 LEU A N 1
ATOM 1302 C CA . LEU A 1 166 ? 5.986 -10.183 -18.100 1.00 95.56 166 LEU A CA 1
ATOM 1303 C C . LEU A 1 166 ? 4.463 -10.158 -17.904 1.00 95.56 166 LEU A C 1
ATOM 1305 O O . LEU A 1 166 ? 3.757 -9.690 -18.793 1.00 95.56 166 LEU A O 1
ATOM 1309 N N . ASP A 1 167 ? 3.959 -10.555 -16.734 1.00 96.88 167 ASP A N 1
ATOM 1310 C CA . ASP A 1 167 ? 2.519 -10.533 -16.450 1.00 96.88 167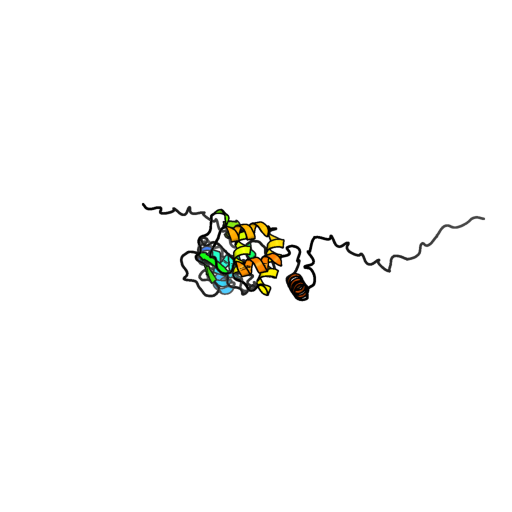 ASP A CA 1
ATOM 1311 C C . ASP A 1 167 ? 2.001 -9.087 -16.337 1.00 96.88 167 ASP A C 1
ATOM 1313 O O . ASP A 1 167 ? 0.903 -8.768 -16.794 1.00 96.88 167 ASP A O 1
ATOM 1317 N N . VAL A 1 168 ? 2.822 -8.166 -15.814 1.00 97.38 168 VAL A N 1
ATOM 1318 C CA . VAL A 1 168 ? 2.499 -6.726 -15.782 1.00 97.38 168 VAL A CA 1
ATOM 1319 C C . VAL A 1 168 ? 2.527 -6.116 -17.187 1.00 97.38 168 VAL A C 1
ATOM 1321 O O . VAL A 1 168 ? 1.704 -5.254 -17.506 1.00 97.38 168 VAL A O 1
ATOM 1324 N N . VAL A 1 169 ? 3.460 -6.555 -18.038 1.00 96.06 169 VAL A N 1
ATOM 1325 C CA . VAL A 1 169 ? 3.530 -6.129 -19.445 1.00 96.06 169 VAL A CA 1
ATOM 1326 C C . VAL A 1 169 ? 2.291 -6.598 -20.208 1.00 96.06 169 VAL A C 1
ATOM 1328 O O . VAL A 1 169 ? 1.631 -5.764 -20.829 1.00 96.06 169 VAL A O 1
ATOM 1331 N N . ALA A 1 170 ? 1.920 -7.874 -20.084 1.00 95.69 170 ALA A N 1
ATOM 1332 C CA . ALA A 1 170 ? 0.715 -8.430 -20.698 1.00 95.69 170 ALA A CA 1
ATOM 1333 C C . ALA A 1 170 ? -0.556 -7.712 -20.209 1.00 95.69 170 ALA A C 1
ATOM 1335 O O . ALA A 1 170 ? -1.430 -7.352 -21.003 1.00 95.69 170 ALA A O 1
ATOM 1336 N N . LEU A 1 171 ? -0.635 -7.400 -18.908 1.00 95.12 171 LEU A N 1
ATOM 1337 C CA . LEU A 1 171 ? -1.727 -6.598 -18.356 1.00 95.12 171 LEU A CA 1
ATOM 1338 C C . LEU A 1 171 ? -1.795 -5.208 -19.006 1.00 95.12 171 LEU A C 1
ATOM 1340 O O . LEU A 1 171 ? -2.883 -4.742 -19.347 1.00 95.12 171 LEU A O 1
ATOM 1344 N N . ALA A 1 172 ? -0.653 -4.550 -19.216 1.00 93.94 172 ALA A N 1
ATOM 1345 C CA . ALA A 1 172 ? -0.610 -3.244 -19.866 1.00 93.94 172 ALA A CA 1
ATOM 1346 C C . ALA A 1 172 ? -1.028 -3.288 -21.343 1.00 93.94 172 ALA A C 1
ATOM 1348 O O . ALA A 1 172 ? -1.636 -2.335 -21.830 1.00 93.94 172 ALA A O 1
ATOM 1349 N N . GLU A 1 173 ? -0.725 -4.375 -22.048 1.00 93.38 173 GLU A N 1
ATOM 1350 C CA . GLU A 1 173 ? -1.130 -4.591 -23.442 1.00 93.38 173 GLU A CA 1
ATOM 1351 C C . GLU A 1 173 ? -2.630 -4.847 -23.574 1.00 93.38 173 GLU A C 1
ATOM 1353 O O . GLU A 1 173 ? -3.262 -4.313 -24.483 1.00 93.38 173 GLU A O 1
ATOM 1358 N N . SER A 1 174 ? -3.230 -5.547 -22.606 1.00 91.56 174 SER A N 1
ATOM 1359 C CA . SER A 1 174 ? -4.682 -5.767 -22.558 1.00 91.56 174 SER A CA 1
ATOM 1360 C C . SER A 1 174 ? -5.509 -4.492 -22.313 1.00 91.56 174 SER A C 1
ATOM 1362 O O . SER A 1 174 ? -6.737 -4.528 -22.391 1.00 91.56 174 SER A O 1
ATOM 1364 N N . LYS A 1 175 ? -4.863 -3.355 -21.999 1.00 87.19 175 LYS A N 1
ATOM 1365 C CA . LYS A 1 175 ? -5.523 -2.088 -21.633 1.00 87.19 175 LYS A CA 1
ATOM 1366 C C . LYS A 1 175 ? -5.031 -0.898 -22.470 1.00 87.19 175 LYS A C 1
ATOM 1368 O O . LYS A 1 175 ? -4.339 -0.014 -21.943 1.00 87.19 175 LYS A O 1
ATOM 1373 N N . PRO A 1 176 ? -5.402 -0.825 -23.762 1.00 84.75 176 PRO A N 1
ATOM 1374 C CA . PRO A 1 176 ? -5.032 0.299 -24.613 1.00 84.75 176 PRO A CA 1
ATOM 1375 C C . PRO A 1 176 ? -5.627 1.621 -24.096 1.00 84.75 176 PRO A C 1
ATOM 1377 O O . PRO A 1 176 ? -6.692 1.658 -23.485 1.00 84.75 176 PRO A O 1
ATOM 1380 N N . GLY A 1 177 ? -4.918 2.731 -24.318 1.00 86.94 177 GLY A N 1
ATOM 1381 C CA . GLY A 1 177 ? -5.392 4.079 -23.969 1.00 86.94 177 GLY A CA 1
ATOM 1382 C C . GLY A 1 177 ? -5.216 4.499 -22.502 1.00 86.94 177 GLY A C 1
ATOM 1383 O O . GLY A 1 177 ? -5.482 5.655 -22.161 1.00 86.94 177 GLY A O 1
ATOM 1384 N N . ILE A 1 178 ? -4.714 3.626 -21.619 1.00 90.31 178 ILE A N 1
ATOM 1385 C CA . ILE A 1 178 ? -4.438 4.010 -20.229 1.00 90.31 178 ILE A CA 1
ATOM 1386 C C . ILE A 1 178 ? -3.250 4.980 -20.153 1.00 90.31 178 ILE A C 1
ATOM 1388 O O . ILE A 1 178 ? -2.131 4.709 -20.595 1.00 90.31 178 ILE A O 1
ATOM 1392 N N . ARG A 1 179 ? -3.477 6.133 -19.515 1.00 92.31 179 ARG A N 1
ATOM 1393 C CA . ARG A 1 179 ? -2.430 7.134 -19.272 1.00 92.31 179 ARG A CA 1
ATOM 1394 C C . ARG A 1 179 ? -1.324 6.565 -18.377 1.00 92.31 179 ARG A C 1
ATOM 1396 O O . ARG A 1 179 ? -1.597 5.917 -17.364 1.00 92.31 179 ARG A O 1
ATOM 1403 N N . GLY A 1 180 ? -0.076 6.874 -18.728 1.00 94.00 180 GLY A N 1
ATOM 1404 C CA . GLY A 1 180 ? 1.110 6.504 -17.948 1.00 94.00 180 GLY A CA 1
ATOM 1405 C C . GLY A 1 180 ? 1.740 5.156 -18.312 1.00 94.00 180 GLY A C 1
ATOM 1406 O O . GLY A 1 180 ? 2.774 4.822 -17.745 1.00 94.00 180 GLY A O 1
ATOM 1407 N N . VAL A 1 181 ? 1.206 4.408 -19.286 1.00 94.75 181 VAL A N 1
ATOM 1408 C CA . VAL A 1 181 ? 1.772 3.102 -19.692 1.00 94.75 181 VAL A CA 1
ATOM 1409 C C . VAL A 1 181 ? 3.219 3.216 -20.192 1.00 94.75 181 VAL A C 1
ATOM 1411 O O . VAL A 1 181 ? 4.042 2.356 -19.891 1.00 94.75 181 VAL A O 1
ATOM 1414 N N . ARG A 1 182 ? 3.589 4.312 -20.876 1.00 93.81 182 ARG A N 1
ATOM 1415 C CA . ARG A 1 182 ? 4.994 4.562 -21.257 1.00 93.81 182 ARG A CA 1
ATOM 1416 C C . ARG A 1 182 ? 5.916 4.633 -20.035 1.00 93.81 182 ARG A C 1
ATOM 1418 O O . ARG A 1 182 ? 7.019 4.100 -20.071 1.00 93.81 182 ARG A O 1
ATOM 1425 N N . ARG A 1 183 ? 5.452 5.272 -18.956 1.00 95.69 183 ARG A N 1
ATOM 1426 C CA . ARG A 1 183 ? 6.191 5.385 -17.692 1.00 95.69 183 ARG A CA 1
ATOM 1427 C C . ARG A 1 183 ? 6.313 4.031 -17.004 1.00 95.69 183 ARG A C 1
ATOM 1429 O O . ARG A 1 183 ? 7.412 3.672 -16.602 1.00 95.69 183 ARG A O 1
ATOM 1436 N N . LEU A 1 184 ? 5.221 3.268 -16.961 1.00 96.75 184 LEU A N 1
ATOM 1437 C CA . LEU A 1 184 ? 5.222 1.900 -16.449 1.00 96.75 184 LEU A CA 1
ATOM 1438 C C . LEU A 1 184 ? 6.264 1.041 -17.174 1.00 96.75 184 LEU A C 1
ATOM 1440 O O . LEU A 1 184 ? 7.119 0.457 -16.522 1.00 96.75 184 LEU A O 1
ATOM 1444 N N . ARG A 1 185 ? 6.248 1.014 -18.513 1.00 95.44 185 ARG A N 1
ATOM 1445 C CA . ARG A 1 185 ? 7.212 0.236 -19.310 1.00 95.44 185 ARG A CA 1
ATOM 1446 C C . ARG A 1 185 ? 8.660 0.648 -19.039 1.00 95.44 185 ARG A C 1
ATOM 1448 O O . ARG A 1 185 ? 9.525 -0.213 -18.932 1.00 95.44 185 ARG A O 1
ATOM 1455 N N . ALA A 1 186 ? 8.924 1.948 -18.904 1.00 94.56 186 ALA A N 1
ATOM 1456 C CA . ALA A 1 186 ? 10.253 2.445 -18.553 1.00 94.56 186 ALA A CA 1
ATOM 1457 C C . ALA A 1 186 ? 10.683 2.017 -17.138 1.00 94.56 186 ALA A C 1
ATOM 1459 O O . ALA A 1 186 ? 11.841 1.665 -16.940 1.00 94.56 186 ALA A O 1
ATOM 1460 N N . ALA A 1 187 ? 9.764 2.014 -16.168 1.00 96.25 187 ALA A N 1
ATOM 1461 C CA . ALA A 1 187 ? 10.041 1.540 -14.815 1.00 96.25 187 ALA A CA 1
ATOM 1462 C C . ALA A 1 187 ? 10.296 0.025 -14.779 1.00 96.25 187 ALA A C 1
ATOM 1464 O O . ALA A 1 187 ? 11.289 -0.388 -14.198 1.00 96.25 187 ALA A O 1
ATOM 1465 N N . LEU A 1 188 ? 9.468 -0.786 -15.451 1.00 95.50 188 LEU A N 1
ATOM 1466 C CA . LEU A 1 188 ? 9.588 -2.253 -15.471 1.00 95.50 188 LEU A CA 1
ATOM 1467 C C . LEU A 1 188 ? 10.925 -2.750 -16.034 1.00 95.50 188 LEU A C 1
ATOM 1469 O O . LEU A 1 188 ? 11.443 -3.750 -15.556 1.00 95.50 188 LEU A O 1
ATOM 1473 N N . ARG A 1 189 ? 11.519 -2.031 -16.996 1.00 93.88 189 ARG A N 1
ATOM 1474 C CA . ARG A 1 189 ? 12.870 -2.329 -17.515 1.00 93.88 189 ARG A CA 1
ATOM 1475 C C . ARG A 1 189 ? 13.977 -2.176 -16.471 1.00 93.88 189 ARG A C 1
ATOM 1477 O O . ARG A 1 189 ? 15.084 -2.640 -16.698 1.00 93.88 189 ARG A O 1
ATOM 1484 N N . LEU A 1 190 ? 13.690 -1.478 -15.376 1.00 93.81 190 LEU A N 1
ATOM 1485 C CA . LEU A 1 190 ? 14.618 -1.221 -14.285 1.00 93.81 190 LEU A CA 1
ATOM 1486 C C . LEU A 1 190 ? 14.205 -1.939 -13.001 1.00 93.81 190 LEU A C 1
ATOM 1488 O O . LEU A 1 190 ? 14.811 -1.659 -11.976 1.00 93.81 190 LEU A O 1
ATOM 1492 N N . VAL A 1 191 ? 13.184 -2.793 -12.996 1.00 93.94 191 VAL A N 1
ATOM 1493 C CA . VAL A 1 191 ? 12.811 -3.530 -11.780 1.00 93.94 191 VAL A CA 1
ATOM 1494 C C . VAL A 1 191 ? 13.771 -4.694 -11.568 1.00 93.94 191 VAL A C 1
ATOM 1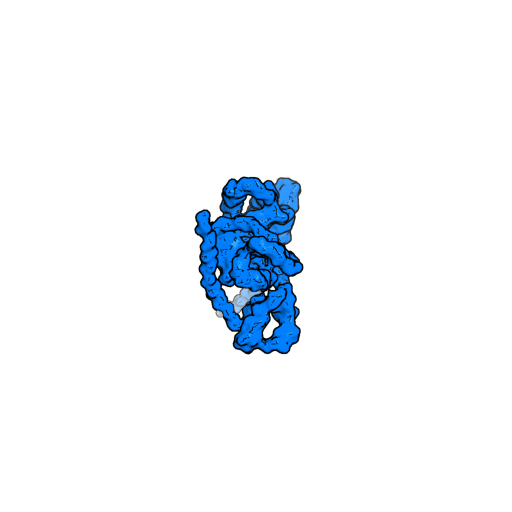496 O O . VAL A 1 191 ? 14.097 -5.411 -12.510 1.00 93.94 191 VAL A O 1
ATOM 1499 N N . ASP A 1 192 ? 14.190 -4.874 -10.323 1.00 89.62 192 ASP A N 1
ATOM 1500 C CA . ASP A 1 192 ? 14.998 -5.986 -9.845 1.00 89.62 192 ASP A CA 1
ATOM 1501 C C . ASP A 1 192 ? 14.462 -6.449 -8.481 1.00 89.62 192 ASP A C 1
ATOM 1503 O O . ASP A 1 192 ? 14.585 -5.755 -7.472 1.00 89.62 192 ASP A O 1
ATOM 1507 N N . GLY A 1 193 ? 13.842 -7.631 -8.450 1.00 85.62 193 GLY A N 1
ATOM 1508 C CA . GLY A 1 193 ? 13.236 -8.190 -7.237 1.00 85.62 193 GLY A CA 1
ATOM 1509 C C . GLY A 1 193 ? 14.235 -8.668 -6.178 1.00 85.62 193 GLY A C 1
ATOM 1510 O O . GLY A 1 193 ? 13.809 -9.055 -5.086 1.00 85.62 193 GLY A O 1
ATOM 1511 N N . GLY A 1 194 ? 15.537 -8.662 -6.483 1.00 86.94 194 GLY A N 1
ATOM 1512 C CA . GLY A 1 194 ? 16.588 -9.043 -5.542 1.00 86.94 194 GLY A CA 1
ATOM 1513 C C . GLY A 1 194 ? 17.083 -7.907 -4.642 1.00 86.94 194 GLY A C 1
ATOM 1514 O O . GLY A 1 194 ? 17.853 -8.182 -3.729 1.00 86.94 194 GLY A O 1
ATOM 1515 N N . ALA A 1 195 ? 16.646 -6.657 -4.848 1.00 87.19 195 ALA A N 1
ATOM 1516 C CA . ALA A 1 195 ? 17.046 -5.550 -3.978 1.00 87.19 195 ALA A CA 1
ATOM 1517 C C . ALA A 1 195 ? 16.481 -5.721 -2.555 1.00 87.19 195 ALA A C 1
ATOM 1519 O O . ALA A 1 195 ? 15.269 -5.849 -2.356 1.00 87.19 195 ALA A O 1
ATOM 1520 N N . GLU A 1 196 ? 17.355 -5.667 -1.550 1.00 88.25 196 GLU A N 1
ATOM 1521 C CA . GLU A 1 196 ? 16.987 -5.845 -0.141 1.00 88.25 196 GLU A CA 1
ATOM 1522 C C . GLU A 1 196 ? 16.650 -4.505 0.540 1.00 88.25 196 GLU A C 1
ATOM 1524 O O . GLU A 1 196 ? 16.004 -4.469 1.597 1.00 88.25 196 GLU A O 1
ATOM 1529 N N . SER A 1 197 ? 17.024 -3.378 -0.085 1.00 93.25 197 SER A N 1
ATOM 1530 C CA . SER A 1 197 ? 16.744 -2.028 0.415 1.00 93.25 197 SER A CA 1
ATOM 1531 C C . SER A 1 197 ? 16.455 -0.992 -0.689 1.00 93.25 197 SER A C 1
ATOM 1533 O O . SER A 1 197 ? 16.944 -1.111 -1.814 1.00 93.25 197 SER A O 1
ATOM 1535 N N . PRO A 1 198 ? 15.730 0.105 -0.382 1.00 92.06 198 PRO A N 1
ATOM 1536 C CA . PRO A 1 198 ? 15.511 1.193 -1.336 1.00 92.06 198 PRO A CA 1
ATOM 1537 C C . PRO A 1 198 ? 16.805 1.883 -1.784 1.00 92.06 198 PRO A C 1
ATOM 1539 O O . PRO A 1 198 ? 16.854 2.470 -2.864 1.00 92.06 198 PRO A O 1
ATOM 1542 N N . GLN A 1 199 ? 17.837 1.879 -0.937 1.00 93.62 199 GLN A N 1
ATOM 1543 C CA . GLN A 1 199 ? 19.147 2.456 -1.226 1.00 93.62 199 GLN A CA 1
ATOM 1544 C C . GLN A 1 199 ? 19.864 1.661 -2.319 1.00 93.62 199 GLN A C 1
ATOM 1546 O O . GLN A 1 199 ? 20.442 2.276 -3.212 1.00 93.62 199 GLN A O 1
ATOM 1551 N N . GLU A 1 200 ? 19.760 0.330 -2.305 1.00 93.06 200 GLU A N 1
ATOM 1552 C CA . GLU A 1 200 ? 20.283 -0.529 -3.373 1.00 93.06 200 GLU A CA 1
ATOM 1553 C C . GLU A 1 200 ? 19.581 -0.258 -4.703 1.00 93.06 200 GLU A C 1
ATOM 1555 O O . GLU A 1 200 ? 20.256 -0.001 -5.702 1.00 93.06 200 GLU A O 1
ATOM 1560 N N . SER A 1 201 ? 18.243 -0.193 -4.713 1.00 93.69 201 SER A N 1
ATOM 1561 C CA . SER A 1 201 ? 17.482 0.178 -5.913 1.00 93.69 201 SER A CA 1
ATOM 1562 C C . SER A 1 201 ? 17.932 1.535 -6.465 1.00 93.69 201 SER A C 1
ATOM 1564 O O . SER A 1 201 ? 18.153 1.683 -7.665 1.00 93.69 201 SER A O 1
ATOM 1566 N N . ARG A 1 202 ? 18.118 2.542 -5.598 1.00 93.75 202 ARG A N 1
ATOM 1567 C CA . ARG A 1 202 ? 18.571 3.884 -6.010 1.00 93.75 202 ARG A CA 1
ATOM 1568 C C . ARG A 1 202 ? 19.996 3.879 -6.554 1.00 93.75 202 ARG A C 1
ATOM 1570 O O . ARG A 1 202 ? 20.240 4.508 -7.580 1.00 93.75 202 ARG A O 1
ATOM 1577 N N . LEU A 1 203 ? 20.920 3.179 -5.898 1.00 93.00 203 LEU A N 1
ATOM 1578 C CA . LEU A 1 203 ? 22.294 3.043 -6.376 1.00 93.00 203 LEU A CA 1
ATOM 1579 C C . LEU A 1 203 ? 22.319 2.385 -7.759 1.00 93.00 203 LEU A C 1
ATOM 1581 O O . LEU A 1 203 ? 22.960 2.896 -8.673 1.00 93.00 203 LEU A O 1
ATOM 1585 N N . ARG A 1 204 ? 21.551 1.308 -7.943 1.00 92.88 204 ARG A N 1
ATOM 1586 C CA . ARG A 1 204 ? 21.418 0.616 -9.228 1.00 92.88 204 ARG A CA 1
ATOM 1587 C C . ARG A 1 204 ? 20.892 1.547 -10.322 1.00 92.88 204 ARG A C 1
ATOM 1589 O O . ARG A 1 204 ? 21.444 1.568 -11.418 1.00 92.88 204 ARG A O 1
ATOM 1596 N N . LEU A 1 205 ? 19.891 2.378 -10.022 1.00 93.12 205 LEU A N 1
ATOM 1597 C CA . LEU A 1 205 ? 19.403 3.395 -10.960 1.00 93.12 205 LEU A CA 1
ATOM 1598 C C . LEU A 1 205 ? 20.481 4.418 -11.346 1.00 93.12 205 LEU A C 1
ATOM 1600 O O . LEU A 1 205 ? 20.560 4.795 -12.515 1.00 93.12 205 LEU A O 1
ATOM 1604 N N . LEU A 1 206 ? 21.304 4.870 -10.393 1.00 93.12 206 LEU A N 1
ATOM 1605 C CA . LEU A 1 206 ? 22.416 5.787 -10.669 1.00 93.12 206 LEU A CA 1
ATOM 1606 C C . LEU A 1 206 ? 23.464 5.142 -11.582 1.00 93.12 206 LEU A C 1
ATOM 1608 O O . LEU A 1 206 ? 23.890 5.769 -12.549 1.00 93.12 206 LEU A O 1
ATOM 1612 N N . LEU A 1 207 ? 23.822 3.882 -11.324 1.00 91.25 207 LEU A N 1
ATOM 1613 C CA . LEU A 1 207 ? 24.777 3.132 -12.142 1.00 91.25 207 LEU A CA 1
ATOM 1614 C C . LEU A 1 207 ? 24.274 2.949 -13.578 1.00 91.25 207 LEU A C 1
ATOM 1616 O O . LEU A 1 207 ? 24.997 3.258 -14.524 1.00 91.25 207 LEU A O 1
ATOM 1620 N N . VAL A 1 208 ? 23.013 2.543 -13.749 1.00 89.81 208 VAL A N 1
ATOM 1621 C CA . VAL A 1 208 ? 22.400 2.393 -15.080 1.00 89.81 208 VAL A CA 1
ATOM 1622 C C . VAL A 1 208 ? 22.388 3.719 -15.842 1.00 89.81 208 VAL A C 1
ATOM 1624 O O . VAL A 1 208 ? 22.689 3.758 -17.033 1.00 89.81 208 VAL A O 1
ATOM 1627 N N . ARG A 1 209 ? 22.089 4.832 -15.164 1.00 90.44 209 ARG A N 1
ATOM 1628 C CA . ARG A 1 209 ? 22.132 6.174 -15.772 1.00 90.44 209 ARG A CA 1
ATOM 1629 C C . ARG A 1 209 ? 23.538 6.611 -16.169 1.00 90.44 209 ARG A C 1
ATOM 1631 O O . ARG A 1 209 ? 23.673 7.353 -17.133 1.00 90.44 209 ARG A O 1
ATOM 1638 N N . ALA A 1 210 ? 24.558 6.145 -15.455 1.00 91.19 210 ALA A N 1
ATOM 1639 C CA . ALA A 1 210 ? 25.961 6.371 -15.783 1.00 91.19 210 ALA A CA 1
ATOM 1640 C C . ALA A 1 210 ? 26.487 5.436 -16.895 1.00 91.19 210 ALA A C 1
ATOM 1642 O O . ALA A 1 210 ? 27.673 5.476 -17.207 1.00 91.19 210 ALA A O 1
ATOM 1643 N N . GLY A 1 211 ? 25.627 4.610 -17.507 1.00 89.19 211 GLY A N 1
ATOM 1644 C CA . GLY A 1 211 ? 25.985 3.719 -18.615 1.00 89.19 211 GLY A CA 1
ATOM 1645 C C . GLY A 1 211 ? 26.510 2.348 -18.185 1.00 89.19 211 GLY A C 1
ATOM 1646 O O . GLY A 1 211 ? 26.890 1.551 -19.040 1.00 89.19 211 GLY A O 1
ATOM 1647 N N . PHE A 1 212 ? 26.508 2.043 -16.884 1.00 85.62 212 PHE A N 1
ATOM 1648 C CA . PHE A 1 212 ? 26.854 0.708 -16.405 1.00 85.62 212 PHE A CA 1
ATOM 1649 C C . PHE A 1 212 ? 25.697 -0.269 -16.659 1.00 85.62 212 PHE A C 1
ATOM 1651 O O . PHE A 1 212 ? 24.528 0.130 -16.599 1.00 85.62 212 PHE A O 1
ATOM 1658 N N . PRO A 1 213 ? 25.983 -1.556 -16.927 1.00 75.69 213 PRO A N 1
ATOM 1659 C CA . PRO A 1 213 ? 24.933 -2.556 -17.051 1.00 75.69 213 PRO A CA 1
ATOM 1660 C C . PRO A 1 213 ? 24.119 -2.623 -15.755 1.00 75.69 213 PRO A C 1
ATOM 1662 O O . PRO A 1 213 ? 24.657 -2.461 -14.656 1.00 75.69 213 PRO A O 1
ATOM 1665 N N . ALA A 1 214 ? 22.815 -2.875 -15.880 1.00 66.25 214 ALA A N 1
ATOM 1666 C CA . ALA A 1 214 ? 21.993 -3.214 -14.729 1.00 66.25 214 ALA A CA 1
ATOM 1667 C C . ALA A 1 214 ? 22.549 -4.521 -14.154 1.00 66.25 214 ALA A C 1
ATOM 1669 O O . ALA A 1 214 ? 22.383 -5.582 -14.747 1.00 66.25 214 ALA A O 1
ATOM 1670 N N . GLY A 1 215 ? 23.293 -4.437 -13.051 1.00 59.53 215 GLY A N 1
ATOM 1671 C CA . GLY A 1 215 ? 23.680 -5.624 -12.306 1.00 59.53 215 GLY A CA 1
ATOM 1672 C C . GLY A 1 215 ? 22.395 -6.282 -11.834 1.00 59.53 215 GLY A C 1
ATOM 1673 O O . GLY A 1 215 ? 21.720 -5.722 -10.974 1.00 59.53 215 GLY A O 1
ATOM 1674 N N . ASN A 1 216 ? 22.018 -7.400 -12.452 1.00 55.84 216 ASN A N 1
ATOM 1675 C CA . ASN A 1 216 ? 20.912 -8.201 -11.961 1.00 55.84 216 ASN A CA 1
ATOM 1676 C C . ASN A 1 216 ? 21.333 -8.728 -10.593 1.00 55.84 216 ASN A C 1
ATOM 1678 O O . ASN A 1 216 ? 22.373 -9.381 -10.468 1.00 55.84 216 ASN A O 1
ATOM 1682 N N . SER A 1 217 ? 20.524 -8.461 -9.578 1.00 56.19 217 SER A N 1
ATOM 1683 C CA . SER A 1 217 ? 20.608 -9.126 -8.285 1.00 56.19 217 SER A CA 1
ATOM 1684 C C . SER A 1 217 ? 20.039 -10.538 -8.436 1.00 56.19 217 SER A C 1
ATOM 1686 O O . SER A 1 217 ? 19.094 -10.920 -7.750 1.00 56.19 217 SER A O 1
ATOM 1688 N N . ASP A 1 218 ? 20.593 -11.338 -9.356 1.00 48.62 218 ASP A N 1
ATOM 1689 C CA . ASP A 1 218 ? 20.453 -12.783 -9.223 1.00 48.62 218 ASP A CA 1
ATOM 1690 C C . ASP A 1 218 ? 20.956 -13.141 -7.819 1.00 48.62 218 ASP A C 1
ATOM 1692 O O . ASP A 1 218 ? 21.926 -12.527 -7.354 1.00 48.62 218 ASP A O 1
ATOM 1696 N N . PRO A 1 219 ? 20.330 -14.098 -7.112 1.00 41.38 219 PRO A N 1
ATOM 1697 C CA . PRO A 1 219 ? 20.777 -14.514 -5.797 1.00 41.38 219 PRO A CA 1
ATOM 1698 C C . PRO A 1 219 ? 22.097 -15.279 -5.948 1.00 41.38 219 PRO A C 1
ATOM 1700 O O . PRO A 1 219 ? 22.172 -16.496 -5.783 1.00 41.38 219 PRO A O 1
ATOM 1703 N N . VAL A 1 220 ? 23.182 -14.561 -6.240 1.00 41.47 220 VAL A N 1
ATOM 1704 C CA . VAL A 1 220 ? 24.529 -14.980 -5.911 1.00 41.47 220 VAL A CA 1
ATOM 1705 C C . VAL A 1 220 ? 24.522 -15.040 -4.399 1.00 41.47 220 VAL A C 1
ATOM 1707 O O . VAL A 1 220 ? 24.674 -14.036 -3.706 1.00 41.47 220 VAL A O 1
ATOM 1710 N N . ARG A 1 221 ? 24.269 -16.246 -3.897 1.00 40.00 221 ARG A N 1
ATOM 1711 C CA . ARG A 1 221 ? 24.502 -16.684 -2.530 1.00 40.00 221 ARG A CA 1
ATOM 1712 C C . ARG A 1 221 ? 25.902 -16.202 -2.154 1.00 40.00 221 ARG A C 1
ATOM 1714 O O . ARG A 1 221 ? 26.884 -16.871 -2.465 1.00 40.00 221 ARG A O 1
ATOM 1721 N N . ARG A 1 222 ? 26.019 -15.000 -1.577 1.00 37.12 222 ARG A N 1
ATOM 1722 C CA . ARG A 1 222 ? 27.313 -14.464 -1.156 1.00 37.12 222 ARG A CA 1
ATOM 1723 C C . ARG A 1 222 ? 27.852 -15.463 -0.137 1.00 37.12 222 ARG A C 1
ATOM 1725 O O . ARG A 1 222 ? 27.185 -15.671 0.880 1.00 37.12 222 ARG A O 1
ATOM 1732 N N . PRO A 1 223 ? 29.005 -16.114 -0.364 1.00 33.28 223 PRO A N 1
ATOM 1733 C CA . PRO A 1 223 ? 29.630 -16.845 0.716 1.00 33.28 223 PRO A CA 1
ATOM 1734 C C . PRO A 1 223 ? 29.920 -15.811 1.801 1.00 33.28 223 PRO A C 1
ATOM 1736 O O . PRO A 1 223 ? 30.605 -14.817 1.556 1.00 33.28 223 PRO A O 1
ATOM 1739 N N . VAL A 1 224 ? 29.341 -16.010 2.986 1.00 47.41 224 VAL A N 1
ATOM 1740 C CA . VAL A 1 224 ? 29.717 -15.254 4.178 1.00 47.41 224 VAL A CA 1
ATOM 1741 C C . VAL A 1 224 ? 31.216 -15.469 4.333 1.00 47.41 224 VAL A C 1
ATOM 1743 O O . VAL A 1 224 ? 31.660 -16.558 4.698 1.00 47.41 224 VAL A O 1
ATOM 1746 N N . ARG A 1 225 ? 32.012 -14.459 3.979 1.00 40.69 225 ARG A N 1
ATOM 1747 C CA . ARG A 1 225 ? 33.457 -14.486 4.166 1.00 40.69 225 ARG A CA 1
ATOM 1748 C C . ARG A 1 225 ? 33.670 -14.445 5.676 1.00 40.69 225 ARG A C 1
ATOM 1750 O O . ARG A 1 225 ? 33.671 -13.373 6.272 1.00 40.69 225 ARG A O 1
ATOM 1757 N N . ARG A 1 226 ? 33.755 -15.618 6.316 1.00 43.31 226 ARG A N 1
ATOM 1758 C CA . ARG A 1 226 ? 34.228 -15.722 7.698 1.00 43.31 226 ARG A CA 1
ATOM 1759 C C . ARG A 1 226 ? 35.616 -15.102 7.709 1.00 43.31 226 ARG A C 1
ATOM 1761 O O . ARG A 1 226 ? 36.535 -15.646 7.102 1.00 43.31 226 ARG A O 1
ATOM 1768 N N . TYR A 1 227 ? 35.747 -13.955 8.362 1.00 40.31 227 TYR A N 1
ATOM 1769 C CA . TYR A 1 227 ? 37.059 -13.482 8.765 1.00 40.31 227 TYR A CA 1
ATOM 1770 C C . TYR A 1 227 ? 37.654 -14.561 9.682 1.00 40.31 227 TYR A C 1
ATOM 1772 O O . TYR A 1 227 ? 36.959 -14.997 10.607 1.00 40.31 227 TYR A O 1
ATOM 1780 N N . PRO A 1 228 ? 38.870 -15.063 9.413 1.00 42.81 228 PRO A N 1
ATOM 1781 C CA . PRO A 1 228 ? 39.508 -16.000 10.319 1.00 42.81 228 PRO A CA 1
ATOM 1782 C C . PRO A 1 228 ? 39.720 -15.310 11.670 1.00 42.81 228 PRO A C 1
ATOM 1784 O O . PRO A 1 228 ? 40.237 -14.196 11.738 1.00 42.81 228 PRO A O 1
ATOM 1787 N N . ASP A 1 229 ? 39.259 -15.971 12.730 1.00 50.25 229 ASP A N 1
ATOM 1788 C CA . ASP A 1 229 ? 39.453 -15.559 14.117 1.00 50.25 229 ASP A CA 1
ATOM 1789 C C . ASP A 1 229 ? 40.962 -15.558 14.438 1.00 50.25 229 ASP A C 1
ATOM 1791 O O . ASP A 1 229 ? 41.587 -16.624 14.378 1.00 50.25 229 ASP A O 1
ATOM 1795 N N . PRO A 1 230 ? 41.565 -14.404 14.787 1.00 50.31 230 PRO A N 1
ATOM 1796 C CA . PRO A 1 230 ? 42.993 -14.324 15.072 1.00 50.31 230 PRO A CA 1
ATOM 1797 C C . PRO A 1 230 ? 43.410 -15.046 16.364 1.00 50.31 230 PRO A C 1
ATOM 1799 O O . PRO A 1 230 ? 44.598 -15.095 16.666 1.00 50.31 230 PRO A O 1
ATOM 1802 N N . ARG A 1 231 ? 42.480 -15.629 17.135 1.00 56.28 231 ARG A N 1
ATOM 1803 C CA . ARG A 1 231 ? 42.792 -16.290 18.415 1.00 56.28 231 ARG A CA 1
ATOM 1804 C C . ARG A 1 231 ? 42.967 -17.808 18.347 1.00 56.28 231 ARG A C 1
ATOM 1806 O O . ARG A 1 231 ? 43.129 -18.439 19.387 1.00 56.28 231 ARG A O 1
ATOM 1813 N N . ARG A 1 232 ? 42.953 -18.428 17.161 1.00 50.59 232 ARG A N 1
ATOM 1814 C CA . ARG A 1 232 ? 43.035 -19.899 17.022 1.00 50.59 232 ARG A CA 1
ATOM 1815 C C . ARG A 1 232 ? 44.437 -20.492 16.862 1.00 50.59 232 ARG A C 1
ATOM 1817 O O . ARG A 1 232 ? 44.543 -21.644 16.450 1.00 50.59 232 ARG A O 1
ATOM 1824 N N . HIS A 1 233 ? 45.504 -19.779 17.214 1.00 51.97 233 HIS A N 1
ATOM 1825 C CA . HIS A 1 233 ? 46.834 -20.379 17.396 1.00 51.97 233 HIS A CA 1
ATOM 1826 C C . HIS A 1 233 ? 47.315 -20.124 18.827 1.00 51.97 233 HIS A C 1
ATOM 1828 O O . HIS A 1 233 ? 48.007 -19.153 19.110 1.00 51.97 233 HIS A O 1
ATOM 1834 N N . GLY A 1 234 ? 46.893 -21.006 19.734 1.00 39.56 234 GLY A N 1
ATOM 1835 C CA . GLY A 1 234 ? 47.348 -21.076 21.118 1.00 39.56 234 GLY A CA 1
ATOM 1836 C C . GLY A 1 234 ? 47.761 -22.508 21.449 1.00 39.56 234 GLY A C 1
ATOM 1837 O O . GLY A 1 234 ? 46.902 -23.368 21.595 1.00 39.56 234 GLY A O 1
ATOM 1838 N N . LEU A 1 235 ? 49.079 -22.717 21.473 1.00 42.81 235 LEU A N 1
ATOM 1839 C CA . LEU A 1 235 ? 49.874 -23.747 22.151 1.00 42.81 235 LEU A CA 1
ATOM 1840 C C . LEU A 1 235 ? 49.223 -25.116 22.440 1.00 42.81 235 LEU A C 1
ATOM 1842 O O . LEU A 1 235 ? 48.452 -25.277 23.383 1.00 42.81 235 LEU A O 1
ATOM 1846 N N . ALA A 1 236 ? 49.697 -26.144 21.732 1.00 38.19 236 ALA A N 1
ATOM 1847 C CA . ALA A 1 236 ? 49.708 -27.506 22.254 1.00 38.19 236 ALA A CA 1
ATOM 1848 C C . ALA A 1 236 ? 50.875 -27.644 23.250 1.00 38.19 236 ALA A C 1
ATOM 1850 O O . ALA A 1 236 ? 52.037 -27.714 22.850 1.00 38.19 236 ALA A O 1
ATOM 1851 N N . CYS A 1 237 ? 50.566 -27.669 24.548 1.00 35.72 237 CYS A N 1
ATOM 1852 C CA . CYS A 1 237 ? 51.468 -28.205 25.563 1.00 35.72 237 CYS A CA 1
ATOM 1853 C C . CYS A 1 237 ? 51.572 -29.724 25.363 1.00 35.72 237 CYS A C 1
ATOM 1855 O O . CYS A 1 237 ? 50.597 -30.445 25.565 1.00 35.72 237 CYS A O 1
ATOM 1857 N N . MET A 1 238 ? 52.747 -30.206 24.954 1.00 35.81 238 MET A N 1
ATOM 1858 C CA . MET A 1 238 ? 53.106 -31.618 25.073 1.00 35.81 238 MET A CA 1
ATOM 1859 C C . MET A 1 238 ? 53.547 -31.896 26.513 1.00 35.81 238 MET A C 1
ATOM 1861 O O . MET A 1 238 ? 54.660 -31.553 26.901 1.00 35.81 238 MET A O 1
ATOM 1865 N N . GLU A 1 239 ? 52.680 -32.542 27.289 1.00 40.06 239 GLU A N 1
ATOM 1866 C CA . GLU A 1 239 ? 53.076 -33.340 28.450 1.00 40.06 239 GLU A CA 1
ATOM 1867 C C . GLU A 1 239 ? 53.126 -34.814 28.040 1.00 40.06 239 GLU A C 1
ATOM 1869 O O . GLU A 1 239 ? 52.125 -35.384 27.616 1.00 40.06 239 GLU A O 1
ATOM 1874 N N . SER A 1 240 ? 54.300 -35.430 28.175 1.00 41.97 240 SER A N 1
ATOM 1875 C CA . SER A 1 240 ? 54.473 -36.869 28.405 1.00 41.97 240 SER A CA 1
ATOM 1876 C C . SER A 1 240 ? 55.951 -37.138 28.673 1.00 41.97 240 SER A C 1
ATOM 1878 O O . SER A 1 240 ? 56.800 -36.974 27.799 1.00 41.97 240 SER A O 1
ATOM 1880 N N . GLY A 1 241 ? 56.258 -37.521 29.909 1.00 36.38 241 GLY A N 1
ATOM 1881 C CA . GLY A 1 241 ? 57.611 -37.727 30.401 1.00 36.38 241 GLY A CA 1
ATOM 1882 C C . GLY A 1 241 ? 58.191 -39.129 30.173 1.00 36.38 241 GLY A C 1
ATOM 1883 O O . GLY A 1 241 ? 57.474 -40.116 30.069 1.00 36.38 241 GLY A O 1
ATOM 1884 N N . ARG A 1 242 ? 59.531 -39.145 30.223 1.00 42.69 242 ARG A N 1
ATOM 1885 C CA . ARG A 1 242 ? 60.473 -40.156 30.759 1.00 42.69 242 ARG A CA 1
ATOM 1886 C C . ARG A 1 242 ? 60.411 -41.621 30.301 1.00 42.69 242 ARG A C 1
ATOM 1888 O O . ARG A 1 242 ? 59.554 -42.387 30.734 1.00 42.69 242 ARG A O 1
ATOM 1895 N N . ARG A 1 243 ? 61.530 -42.048 29.703 1.00 39.19 243 ARG A N 1
ATOM 1896 C CA . ARG A 1 243 ? 62.587 -42.963 30.229 1.00 39.19 243 ARG A CA 1
ATOM 1897 C C . ARG A 1 243 ? 63.664 -43.043 29.122 1.00 39.19 243 ARG A C 1
ATOM 1899 O O . ARG A 1 243 ? 63.284 -43.021 27.960 1.00 39.19 243 ARG A O 1
ATOM 1906 N N . VAL A 1 244 ? 64.978 -43.023 29.350 1.00 42.78 244 VAL A N 1
ATOM 1907 C CA . VAL A 1 244 ? 65.854 -43.641 30.364 1.00 42.78 244 VAL A CA 1
ATOM 1908 C C . VAL A 1 244 ? 66.986 -42.674 30.705 1.00 42.78 244 VAL A C 1
ATOM 1910 O O . VAL A 1 244 ? 67.428 -41.965 29.775 1.00 42.78 244 VAL A O 1
#

Sequence (244 aa):
MDNCMRLSRVAVMLPAVGGDDWPFLGRQAVRRGDISEYQLEKDYRAVYRNVYVPKQQPLSALTRARAAWLWSGGRATLTGLSAAAVLGTKWLDPESPAELIRVNRHVPPGIVVRSYELDRREVRVANGIRITTPERTAFDIGRTMPQDRAVPVLDALANATHFKILDVVALAESKPGIRGVRRLRAALRLVDGGAESPQESRLRLLLVRAGFPAGNSDPVRRPVRRYPDPRRHGLACMESGRRV

Foldseek 3Di:
DDDPDDPPDPPPPQDQDDDPSPFDFQVVNCVVVSDPPVCCVPFWDQPDVRTIDGPPDDQALQRQLVSVCVVVVVPWAWAASSLLVLLVQPDDDRQQATETEDDDQDDDPSYGYDDDDDDPQQWDAGPSHIYGDLLRRLLVLQQPDALLVSQLRNLSSCLSHVDDLVSNVVVLVVDPPDHRSVSSVVNSVLHANLDPGSVVSNVLVVCVVVVHPNPHVPPPVPPPPPDPDPPPDDDDDDDDDDDD

Secondary structure (DSSP, 8-state):
-------------PPP--TT--SEEHHHHHHHTSS-HHHHHHHEEEEETTEEEETTSPPPHHHHHHHHHHHTTT-SEE-HHHHHHHTT--S--TTSPEEEE-S-----TTEEEE-----GGGEEEETTEEEE-HHHHHHHHHHHS-HHHHHHHHHHHHHHH---HHHHHHHHHTSTT-TTHHHHHHHHTT--TT-SSHHHHHHHHHHHHTT---------------PPPTT-------------

InterPro domains:
  IPR018547 AbiEi antitoxin C-terminal domain [PF09407] (82-188)

pLDDT: mean 82.8, std 21.58, range [29.28, 98.5]

Radius of gyration: 25.25 Å; chains: 1; bounding box: 99×58×55 Å

Organism: NCBI:txid1299334